Protein AF-A0A5C7LAL0-F1 (afdb_monomer_lite)

Structure (mmCIF, N/CA/C/O backbone):
data_AF-A0A5C7LAL0-F1
#
_entry.id   AF-A0A5C7LAL0-F1
#
loop_
_atom_site.group_PDB
_atom_site.id
_atom_site.type_symbol
_atom_site.label_atom_id
_atom_site.label_alt_id
_atom_site.label_comp_id
_atom_site.label_asym_id
_atom_site.label_entity_id
_atom_site.label_seq_id
_atom_site.pdbx_PDB_ins_code
_atom_site.Cartn_x
_atom_site.Cartn_y
_atom_site.Cartn_z
_atom_site.occupancy
_atom_site.B_iso_or_equiv
_atom_site.auth_seq_id
_atom_site.auth_comp_id
_atom_site.auth_asym_id
_atom_site.auth_atom_id
_atom_site.pdbx_PDB_model_num
ATOM 1 N N . MET A 1 1 ? 11.524 -6.380 4.340 1.00 59.91 1 MET A N 1
ATOM 2 C CA . MET A 1 1 ? 10.306 -5.997 5.083 1.00 59.91 1 MET A CA 1
ATOM 3 C C . MET A 1 1 ? 10.474 -6.595 6.456 1.00 59.91 1 MET A C 1
ATOM 5 O O . MET A 1 1 ? 11.059 -7.667 6.516 1.00 59.91 1 MET A O 1
ATOM 9 N N . VAL A 1 2 ? 10.064 -5.896 7.511 1.00 66.38 2 VAL A N 1
ATOM 10 C CA . VAL A 1 2 ? 10.067 -6.490 8.856 1.00 66.38 2 VAL A CA 1
ATOM 11 C C . VAL A 1 2 ? 9.082 -7.656 8.835 1.00 66.38 2 VAL A C 1
ATOM 13 O O . VAL A 1 2 ? 8.007 -7.510 8.245 1.00 66.38 2 VAL A O 1
ATOM 16 N N . ASP A 1 3 ? 9.473 -8.814 9.363 1.00 72.88 3 ASP A N 1
ATOM 17 C CA . ASP A 1 3 ? 8.540 -9.923 9.518 1.00 72.88 3 ASP A CA 1
ATOM 18 C C . ASP A 1 3 ? 7.559 -9.548 10.640 1.00 72.88 3 ASP A C 1
ATOM 20 O O . ASP A 1 3 ? 8.012 -9.185 11.723 1.00 72.88 3 ASP A O 1
ATOM 24 N N . PRO A 1 4 ? 6.230 -9.580 10.427 1.00 72.62 4 PRO A N 1
ATOM 25 C CA . PRO A 1 4 ? 5.268 -9.360 11.503 1.00 72.62 4 PRO A CA 1
ATOM 26 C C . PRO A 1 4 ? 5.511 -10.239 12.733 1.00 72.62 4 PRO A C 1
ATOM 28 O O . PRO A 1 4 ? 5.190 -9.820 13.840 1.00 72.62 4 PRO A O 1
ATOM 31 N N . LYS A 1 5 ? 6.125 -11.418 12.561 1.00 71.56 5 LYS A N 1
ATOM 32 C CA . LYS A 1 5 ? 6.530 -12.288 13.675 1.00 71.56 5 LYS A CA 1
ATOM 33 C C . LYS A 1 5 ? 7.558 -11.643 14.606 1.00 71.56 5 LYS A C 1
ATOM 35 O O . LYS A 1 5 ? 7.579 -11.967 15.788 1.00 71.56 5 LYS A O 1
ATOM 40 N N . ASP A 1 6 ? 8.360 -10.710 14.097 1.00 77.25 6 ASP A N 1
ATOM 41 C CA . ASP A 1 6 ? 9.345 -9.954 14.878 1.00 77.25 6 ASP A CA 1
ATOM 42 C C . ASP A 1 6 ? 8.699 -8.805 15.682 1.00 77.25 6 ASP A C 1
ATOM 44 O O . ASP A 1 6 ? 9.383 -8.114 16.437 1.00 77.25 6 ASP A O 1
ATOM 48 N N . LEU A 1 7 ? 7.391 -8.574 15.510 1.00 84.69 7 LEU A N 1
ATOM 49 C CA . LEU A 1 7 ? 6.607 -7.499 16.127 1.00 84.69 7 LEU A CA 1
ATOM 50 C C . LEU A 1 7 ? 5.461 -8.081 16.968 1.00 84.69 7 LEU A C 1
ATOM 52 O O . LEU A 1 7 ? 4.299 -7.717 16.803 1.00 84.69 7 LEU A O 1
ATOM 56 N N . SER A 1 8 ? 5.779 -9.023 17.859 1.00 79.31 8 SER A N 1
ATOM 57 C CA . SER A 1 8 ? 4.784 -9.782 18.633 1.00 79.31 8 SER A CA 1
ATOM 58 C C . SER A 1 8 ? 3.923 -8.939 19.584 1.00 79.31 8 SER A C 1
ATOM 60 O O . SER A 1 8 ? 2.885 -9.408 20.035 1.00 79.31 8 SER A O 1
ATOM 62 N N . ASP A 1 9 ? 4.356 -7.724 19.928 1.00 88.31 9 ASP A N 1
ATOM 63 C CA . ASP A 1 9 ? 3.625 -6.773 20.773 1.00 88.31 9 ASP A CA 1
ATOM 64 C C . ASP A 1 9 ? 2.703 -5.830 19.979 1.00 88.31 9 ASP A C 1
ATOM 66 O O . ASP A 1 9 ? 1.998 -5.008 20.570 1.00 88.31 9 ASP A O 1
ATOM 70 N N . TRP A 1 10 ? 2.704 -5.927 18.647 1.00 92.81 10 TRP A N 1
ATOM 71 C CA . TRP A 1 10 ? 1.847 -5.115 17.794 1.00 92.81 10 TRP A CA 1
ATOM 72 C C . TRP A 1 10 ? 0.437 -5.685 17.714 1.00 92.81 10 TRP A C 1
ATOM 74 O O . TRP A 1 10 ? 0.217 -6.890 17.670 1.00 92.81 10 TRP A O 1
ATOM 84 N N . THR A 1 11 ? -0.525 -4.780 17.627 1.00 95.81 11 THR A N 1
ATOM 85 C CA . THR A 1 11 ? -1.946 -5.044 17.429 1.00 95.81 11 THR A CA 1
ATOM 86 C C . THR A 1 11 ? -2.339 -4.830 15.968 1.00 95.81 11 THR A C 1
ATOM 88 O O . THR A 1 11 ? -1.597 -4.254 15.167 1.00 95.81 11 THR A O 1
ATOM 91 N N . ALA A 1 12 ? -3.554 -5.230 15.602 1.00 96.62 12 ALA A N 1
ATOM 92 C CA . ALA A 1 12 ? -4.109 -4.917 14.290 1.00 96.62 12 ALA A CA 1
ATOM 93 C C . ALA A 1 12 ? -4.213 -3.394 14.050 1.00 96.62 12 ALA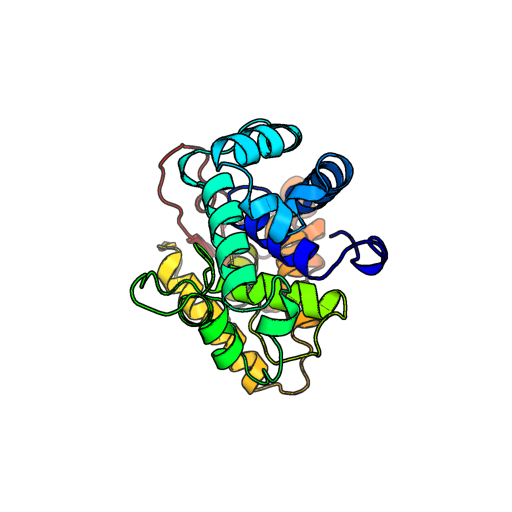 A C 1
ATOM 95 O O . ALA A 1 12 ? -3.931 -2.915 12.947 1.00 96.62 12 ALA A O 1
ATOM 96 N N . ASN A 1 13 ? -4.530 -2.618 15.094 1.00 97.69 13 ASN A N 1
ATOM 97 C CA . ASN A 1 13 ? -4.558 -1.155 15.034 1.00 97.69 13 ASN A CA 1
ATOM 98 C C . ASN A 1 13 ? -3.178 -0.566 14.710 1.00 97.69 13 ASN A C 1
ATOM 100 O O . ASN A 1 13 ? -3.089 0.423 13.979 1.00 97.69 13 ASN A O 1
ATOM 104 N N . ASP A 1 14 ? -2.091 -1.200 15.157 1.00 95.81 14 ASP A N 1
ATOM 105 C CA . ASP A 1 14 ? -0.748 -0.767 14.776 1.00 95.81 14 ASP A CA 1
ATOM 106 C C . ASP A 1 14 ? -0.557 -0.822 13.252 1.00 95.81 14 ASP A C 1
ATOM 108 O O . ASP A 1 14 ? -0.154 0.164 12.627 1.00 95.81 14 ASP A O 1
ATOM 112 N N . TRP A 1 15 ? -0.963 -1.926 12.619 1.00 94.31 15 TRP A N 1
ATOM 113 C CA . TRP A 1 15 ? -0.921 -2.087 11.160 1.00 94.31 15 TRP A CA 1
ATOM 114 C C . TRP A 1 15 ? -1.844 -1.123 10.408 1.00 94.31 15 TRP A C 1
ATOM 116 O O . TRP A 1 15 ? -1.486 -0.645 9.321 1.00 94.31 15 TRP A O 1
ATOM 126 N N . PHE A 1 16 ? -2.997 -0.787 10.986 1.00 96.19 16 PHE A N 1
ATOM 127 C CA . PHE A 1 16 ? -3.889 0.244 10.457 1.00 96.19 16 PHE A CA 1
ATOM 128 C C . PHE A 1 16 ? -3.185 1.599 10.344 1.00 96.19 16 PHE A C 1
ATOM 130 O O . PHE A 1 16 ? -3.148 2.210 9.270 1.00 96.19 16 PHE A O 1
ATOM 137 N N . PHE A 1 17 ? -2.546 2.039 11.422 1.00 93.88 17 PHE A N 1
ATOM 138 C CA . PHE A 1 17 ? -1.847 3.318 11.460 1.00 93.88 17 PHE A CA 1
ATOM 139 C C . PHE A 1 17 ? -0.545 3.325 10.645 1.00 93.88 17 PHE A C 1
ATOM 141 O O . PHE A 1 17 ? -0.233 4.318 9.983 1.00 93.88 17 PHE A O 1
ATOM 148 N N . VAL A 1 18 ? 0.188 2.211 10.578 1.00 89.94 18 VAL A N 1
ATOM 149 C CA . VAL A 1 18 ? 1.338 2.086 9.661 1.00 89.94 18 VAL A CA 1
ATOM 150 C C . VAL A 1 18 ? 0.916 2.204 8.201 1.00 89.94 18 VAL A C 1
ATOM 152 O O . VAL A 1 18 ? 1.625 2.822 7.402 1.00 89.94 18 VAL A O 1
ATOM 155 N N . THR A 1 19 ? -0.256 1.679 7.841 1.00 91.12 19 THR A N 1
ATOM 156 C CA . THR A 1 19 ? -0.776 1.804 6.474 1.00 91.12 19 THR A CA 1
ATOM 157 C C . THR A 1 19 ? -0.964 3.270 6.075 1.00 91.12 19 THR A C 1
ATOM 159 O O . THR A 1 19 ? -0.660 3.636 4.937 1.00 91.12 19 THR A O 1
ATOM 162 N N . HIS A 1 20 ? -1.342 4.150 7.009 1.00 88.44 20 HIS A N 1
ATOM 163 C CA . HIS A 1 20 ? -1.394 5.593 6.745 1.00 88.44 20 HIS A CA 1
ATOM 164 C C . HIS A 1 20 ? -0.049 6.192 6.384 1.00 88.44 20 HIS A C 1
ATOM 166 O O . HIS A 1 20 ? 0.035 6.966 5.430 1.00 88.44 20 HIS A O 1
ATOM 172 N N . LEU A 1 21 ? 1.011 5.811 7.095 1.00 85.88 21 LEU A N 1
ATOM 173 C CA . LEU A 1 21 ? 2.371 6.288 6.822 1.00 85.88 21 LEU A CA 1
ATOM 174 C C . LEU A 1 21 ? 2.855 5.901 5.415 1.00 85.88 21 LEU A C 1
ATOM 176 O O . LEU A 1 21 ? 3.707 6.579 4.837 1.00 85.88 21 LEU A O 1
ATOM 180 N N . LEU A 1 22 ? 2.271 4.851 4.834 1.00 81.88 22 LEU A N 1
ATOM 181 C CA . LEU A 1 22 ? 2.578 4.343 3.497 1.00 81.88 22 LEU A CA 1
ATOM 182 C C . LEU A 1 22 ? 1.808 5.051 2.361 1.00 81.88 22 LEU A C 1
ATOM 184 O O . LEU A 1 22 ? 2.024 4.736 1.188 1.00 81.88 22 LEU A O 1
ATOM 188 N N . ARG A 1 23 ? 0.961 6.047 2.665 1.00 77.31 23 ARG A N 1
ATOM 189 C CA . ARG A 1 23 ? 0.225 6.861 1.671 1.00 77.31 23 ARG A CA 1
ATOM 190 C C . ARG A 1 23 ? 1.131 7.796 0.847 1.00 77.31 23 ARG A C 1
ATOM 192 O O . ARG A 1 23 ? 0.765 8.202 -0.258 1.00 77.31 23 ARG A O 1
ATOM 199 N N . GLY A 1 24 ? 2.300 8.164 1.374 1.00 67.12 24 GLY A N 1
ATOM 200 C CA . GLY A 1 24 ? 3.147 9.232 0.833 1.00 67.12 24 GLY A CA 1
ATOM 201 C C . GLY A 1 24 ? 4.366 8.788 0.012 1.00 67.12 24 GLY A C 1
ATOM 202 O O . GLY A 1 24 ? 4.498 7.650 -0.426 1.00 67.12 24 GLY A O 1
ATOM 203 N N . LYS A 1 25 ? 5.308 9.724 -0.181 1.00 66.81 25 LYS A N 1
ATOM 204 C CA . LYS A 1 25 ? 6.630 9.485 -0.806 1.00 66.81 25 LYS A CA 1
ATOM 205 C C . LYS A 1 25 ? 7.625 8.761 0.122 1.00 66.81 25 LYS A C 1
ATOM 207 O O . LYS A 1 25 ? 8.818 8.710 -0.174 1.00 66.81 25 LYS A O 1
ATOM 212 N N . VAL A 1 26 ? 7.168 8.248 1.262 1.00 70.00 26 VAL A N 1
ATOM 213 C CA . VAL A 1 26 ? 8.028 7.527 2.202 1.00 70.00 26 VAL A CA 1
ATOM 214 C C . VAL A 1 26 ? 8.360 6.170 1.592 1.00 70.00 26 VAL A C 1
ATOM 216 O O . VAL A 1 26 ? 7.470 5.425 1.191 1.00 70.00 26 VAL A O 1
ATOM 219 N N . ARG A 1 27 ? 9.651 5.835 1.510 1.00 69.50 27 ARG A N 1
ATOM 220 C CA . ARG A 1 27 ? 10.079 4.503 1.063 1.00 69.50 27 ARG A CA 1
ATOM 221 C C . ARG A 1 27 ? 9.558 3.458 2.053 1.00 69.50 27 ARG A C 1
ATOM 223 O O . ARG A 1 27 ? 9.776 3.614 3.252 1.00 69.50 27 ARG A O 1
ATOM 230 N N . SER A 1 28 ? 8.938 2.378 1.576 1.00 69.19 28 SER A N 1
ATOM 231 C CA . SER A 1 28 ? 8.226 1.424 2.445 1.00 69.19 28 SER A CA 1
ATOM 232 C C . SER A 1 28 ? 9.087 0.849 3.579 1.00 69.19 28 SER A C 1
ATOM 234 O O . SER A 1 28 ? 8.618 0.738 4.703 1.00 69.19 28 SER A O 1
ATOM 236 N N . HIS A 1 29 ? 10.371 0.558 3.326 1.00 67.62 29 HIS A N 1
ATOM 237 C CA . HIS A 1 29 ? 11.288 0.065 4.367 1.00 67.62 29 HIS A CA 1
ATOM 238 C C . HIS A 1 29 ? 11.580 1.104 5.460 1.00 67.62 29 HIS A C 1
ATOM 240 O O . HIS A 1 29 ? 11.749 0.739 6.619 1.00 67.62 29 HIS A O 1
ATOM 246 N N . MET A 1 30 ? 11.610 2.393 5.109 1.00 76.06 30 MET A N 1
ATOM 247 C CA . MET A 1 30 ? 11.762 3.466 6.089 1.00 76.06 30 MET A CA 1
ATOM 248 C C . MET A 1 30 ? 10.482 3.653 6.898 1.00 76.06 30 MET A C 1
ATOM 250 O O . MET A 1 30 ? 10.565 3.936 8.084 1.00 76.06 30 MET A O 1
ATOM 254 N N . ALA A 1 31 ? 9.310 3.499 6.274 1.00 80.06 31 ALA A N 1
ATOM 255 C CA . ALA A 1 31 ? 8.030 3.685 6.950 1.00 80.06 31 ALA A CA 1
ATOM 256 C C . ALA A 1 31 ? 7.857 2.710 8.121 1.00 80.06 31 ALA A C 1
ATOM 258 O O . ALA A 1 31 ? 7.488 3.143 9.205 1.00 80.06 31 ALA A O 1
ATOM 259 N N . THR A 1 32 ? 8.182 1.427 7.933 1.00 81.19 32 THR A N 1
ATOM 260 C CA . THR A 1 32 ? 8.052 0.416 8.995 1.00 81.19 32 THR A CA 1
ATOM 261 C C . THR A 1 32 ? 9.058 0.639 10.126 1.00 81.19 32 THR A C 1
ATOM 263 O O . THR A 1 32 ? 8.659 0.657 11.284 1.00 81.19 32 THR A O 1
ATOM 266 N N . ALA A 1 33 ? 10.339 0.888 9.819 1.00 84.25 33 ALA A N 1
ATOM 267 C CA . ALA A 1 33 ? 11.345 1.188 10.848 1.00 84.25 33 ALA A CA 1
ATOM 268 C C . ALA A 1 33 ? 10.968 2.434 11.671 1.00 84.25 33 ALA A C 1
ATOM 270 O O . ALA A 1 33 ? 10.987 2.411 12.899 1.00 84.25 33 ALA A O 1
ATOM 271 N N . ARG A 1 34 ? 10.519 3.496 10.993 1.00 87.69 34 ARG A N 1
ATOM 272 C CA . ARG A 1 34 ? 10.039 4.730 11.632 1.00 87.69 34 ARG A CA 1
ATOM 273 C C . ARG A 1 34 ? 8.761 4.520 12.432 1.00 87.69 34 ARG A C 1
ATOM 275 O O . ARG A 1 34 ? 8.598 5.137 13.475 1.00 87.69 34 ARG A O 1
ATOM 282 N N . ALA A 1 35 ? 7.859 3.656 11.976 1.00 88.88 35 ALA A N 1
ATOM 283 C CA . ALA A 1 35 ? 6.663 3.312 12.732 1.00 88.88 35 ALA A CA 1
ATOM 284 C C . ALA A 1 35 ? 7.006 2.589 14.040 1.00 88.88 35 ALA A C 1
ATOM 286 O O . ALA A 1 35 ? 6.401 2.893 15.061 1.00 88.88 35 ALA A O 1
ATOM 287 N N . ILE A 1 36 ? 8.007 1.702 14.035 1.00 90.19 36 ILE A N 1
ATOM 288 C CA . ILE A 1 36 ? 8.511 1.045 15.252 1.00 90.19 36 ILE A CA 1
ATOM 289 C C . ILE A 1 36 ? 9.054 2.076 16.242 1.00 90.19 36 ILE A C 1
ATOM 291 O O . ILE A 1 36 ? 8.695 2.048 17.418 1.00 90.19 36 ILE A O 1
ATOM 295 N N . GLU A 1 37 ? 9.880 3.014 15.783 1.00 91.69 37 GLU A N 1
ATOM 296 C CA . GLU A 1 37 ? 10.392 4.097 16.634 1.00 91.69 37 GLU A CA 1
ATOM 297 C C . GLU A 1 37 ? 9.263 4.986 17.173 1.00 91.69 37 GLU A C 1
ATOM 299 O O . GLU A 1 37 ? 9.231 5.309 18.364 1.00 91.69 37 GLU A O 1
ATOM 304 N N . LEU A 1 38 ? 8.297 5.332 16.318 1.00 93.06 38 LEU A N 1
ATOM 305 C CA . LEU A 1 38 ? 7.137 6.133 16.692 1.00 93.06 38 LEU A CA 1
ATOM 306 C C . LEU A 1 38 ? 6.275 5.417 17.736 1.00 93.06 38 LEU A C 1
ATOM 308 O O . LEU A 1 38 ? 5.887 6.037 18.721 1.00 93.06 38 LEU A O 1
ATOM 312 N N . ARG A 1 39 ? 6.014 4.117 17.556 1.00 93.81 39 ARG A N 1
ATOM 313 C CA . ARG A 1 39 ? 5.207 3.292 18.465 1.00 93.81 39 ARG A CA 1
ATOM 314 C C . ARG A 1 39 ? 5.842 3.142 19.839 1.00 93.81 39 ARG A C 1
ATOM 316 O O . ARG A 1 39 ? 5.127 3.140 20.840 1.00 93.81 39 ARG A O 1
ATOM 323 N N . LYS A 1 40 ? 7.172 3.036 19.890 1.00 93.50 40 LYS A N 1
ATOM 324 C CA . LYS A 1 40 ? 7.934 2.994 21.145 1.00 93.50 40 LYS A CA 1
ATOM 325 C C . LYS A 1 40 ? 7.847 4.313 21.904 1.00 93.50 40 LYS A C 1
ATOM 327 O O . LYS A 1 40 ? 7.719 4.304 23.123 1.00 93.50 40 LYS A O 1
ATOM 332 N N . LYS A 1 41 ? 7.923 5.443 21.196 1.00 95.75 41 LYS A N 1
ATOM 333 C CA . LYS A 1 41 ? 7.966 6.768 21.828 1.00 95.75 41 LYS A CA 1
ATOM 334 C C . LYS A 1 41 ? 6.590 7.349 22.153 1.00 95.75 41 LYS A C 1
ATOM 336 O O . LYS A 1 41 ? 6.444 8.007 23.177 1.00 95.75 41 LYS A O 1
ATOM 341 N N . TYR A 1 42 ? 5.612 7.126 21.282 1.00 96.62 42 TYR A N 1
ATOM 342 C CA . TYR A 1 42 ? 4.261 7.679 21.372 1.00 96.62 42 TYR A CA 1
ATOM 343 C C . TYR A 1 42 ? 3.215 6.569 21.177 1.00 96.62 42 TYR A C 1
ATOM 345 O O . TYR A 1 42 ? 2.470 6.586 20.190 1.00 96.62 42 TYR A O 1
ATOM 353 N N . PRO A 1 43 ? 3.161 5.572 22.080 1.00 96.06 43 PRO A N 1
ATOM 354 C CA . PRO A 1 43 ? 2.244 4.437 21.966 1.00 96.06 43 PRO A CA 1
ATOM 355 C C . PRO A 1 43 ? 0.770 4.858 21.875 1.00 96.06 43 PRO A C 1
ATOM 357 O O . PRO A 1 43 ? -0.025 4.213 21.204 1.00 96.06 43 PRO A O 1
ATOM 360 N N . GLU A 1 44 ? 0.407 5.983 22.486 1.00 96.56 44 GLU A N 1
ATOM 361 C CA . GLU A 1 44 ? -0.936 6.555 22.455 1.00 96.56 44 GLU A CA 1
ATOM 362 C C . GLU A 1 44 ? -1.405 7.010 21.068 1.00 96.56 44 GLU A C 1
ATOM 364 O O . GLU A 1 44 ? -2.600 7.217 20.884 1.00 96.56 44 GLU A O 1
ATOM 369 N N . LEU A 1 45 ? -0.501 7.169 20.091 1.00 97.00 45 LEU A N 1
ATOM 370 C CA . LEU A 1 45 ? -0.899 7.423 18.703 1.00 97.00 45 LEU A CA 1
ATOM 371 C C . LEU A 1 45 ? -1.543 6.197 18.056 1.00 97.00 45 LEU A C 1
ATOM 373 O O . LEU A 1 45 ? -2.264 6.345 17.078 1.00 97.00 45 LEU A O 1
ATOM 377 N N . PHE A 1 46 ? -1.283 5.003 18.577 1.00 97.00 46 PHE A N 1
ATOM 378 C CA . PHE A 1 46 ? -1.754 3.749 17.997 1.00 97.00 46 PHE A CA 1
ATOM 379 C C . PHE A 1 46 ? -2.978 3.177 18.723 1.00 97.00 46 PHE A C 1
ATOM 381 O O . PHE A 1 46 ? -3.540 2.171 18.300 1.00 97.00 46 PHE A O 1
ATOM 388 N N . ASP A 1 47 ? -3.426 3.858 19.778 1.00 97.62 47 ASP A N 1
ATOM 389 C CA . ASP A 1 47 ? -4.697 3.627 20.456 1.00 97.62 47 ASP A CA 1
ATOM 390 C C . ASP A 1 47 ? -5.719 4.657 19.943 1.00 97.62 47 ASP A C 1
ATOM 392 O O . ASP A 1 47 ? -5.562 5.853 20.217 1.00 97.62 47 ASP A O 1
ATOM 396 N N . PRO A 1 48 ? -6.776 4.237 19.228 1.00 98.12 48 PRO A N 1
ATOM 397 C CA . PRO A 1 48 ? -7.774 5.148 18.674 1.00 98.12 48 PRO A CA 1
ATOM 398 C C . PRO A 1 48 ? -8.406 6.077 19.717 1.00 98.12 48 PRO A C 1
ATOM 400 O O . PRO A 1 48 ? -8.543 7.274 19.456 1.00 98.12 48 PRO A O 1
ATOM 403 N N . TYR A 1 49 ? -8.728 5.584 20.919 1.00 98.31 49 TYR A N 1
ATOM 404 C CA . TYR A 1 49 ? -9.373 6.383 21.970 1.00 98.31 49 TYR A CA 1
ATOM 405 C C . TYR A 1 49 ? -8.463 7.482 22.511 1.00 98.31 49 TYR A C 1
ATOM 407 O O . TYR A 1 49 ? -8.942 8.524 22.972 1.00 98.31 49 TYR A O 1
ATOM 415 N N . ARG A 1 50 ? -7.146 7.266 22.475 1.00 98.19 50 ARG A N 1
ATOM 416 C CA . ARG A 1 50 ? -6.159 8.264 22.897 1.00 98.19 50 ARG A CA 1
ATOM 417 C C . ARG A 1 50 ? -5.789 9.193 21.748 1.00 98.19 50 ARG A C 1
ATOM 419 O O . ARG A 1 50 ? -5.769 10.405 21.950 1.00 98.19 50 ARG A O 1
ATOM 426 N N . ALA A 1 51 ? -5.582 8.658 20.549 1.00 97.50 51 ALA A N 1
ATOM 427 C CA . ALA A 1 51 ? -5.254 9.430 19.358 1.00 97.50 51 ALA A CA 1
ATOM 428 C C . ALA A 1 51 ? -6.368 10.418 18.973 1.00 97.50 51 ALA A C 1
ATOM 430 O O . ALA A 1 51 ? -6.073 11.558 18.616 1.00 97.50 51 ALA A O 1
ATOM 431 N N . ALA A 1 52 ? -7.642 10.035 19.115 1.00 97.06 52 ALA A N 1
ATOM 432 C CA . ALA A 1 52 ? -8.784 10.908 18.826 1.00 97.06 52 ALA A CA 1
ATOM 433 C C . ALA A 1 52 ? -8.861 12.152 19.737 1.00 97.06 52 ALA A C 1
ATOM 435 O O . ALA A 1 52 ? -9.444 13.161 19.346 1.00 97.06 52 ALA A O 1
ATOM 436 N N . LYS A 1 53 ? -8.257 12.105 20.934 1.00 97.62 53 LYS A N 1
ATOM 437 C CA . LYS A 1 53 ? -8.222 13.232 21.886 1.00 97.62 53 LYS A CA 1
ATOM 438 C C . LYS A 1 53 ? -7.146 14.267 21.558 1.00 97.62 53 LYS A C 1
ATOM 440 O O . LYS A 1 53 ? -7.154 15.349 22.137 1.00 97.62 53 LYS A O 1
ATOM 445 N N . LEU A 1 54 ? -6.214 13.939 20.666 1.00 97.81 54 LEU A N 1
ATOM 446 C CA . LEU A 1 54 ? -5.143 14.837 20.248 1.00 97.81 54 LEU A CA 1
ATOM 447 C C . LEU A 1 54 ? -5.610 15.707 19.083 1.00 97.81 54 LEU A C 1
ATOM 449 O O . LEU A 1 54 ? -6.335 15.258 18.194 1.00 97.81 54 LEU A O 1
ATOM 453 N N . SER A 1 55 ? -5.137 16.947 19.030 1.00 97.12 55 SER A N 1
ATOM 454 C CA . SER A 1 55 ? -5.278 17.780 17.836 1.00 97.12 55 SER A CA 1
ATOM 455 C C . SER A 1 55 ? -4.411 17.254 16.685 1.00 97.12 55 SER A C 1
ATOM 457 O O . SER A 1 55 ? -3.381 16.607 16.889 1.00 97.12 55 SER A O 1
ATOM 459 N N . ALA A 1 56 ? -4.788 17.584 15.446 1.00 95.38 56 ALA A N 1
ATOM 460 C CA . ALA A 1 56 ? -3.998 17.223 14.266 1.00 95.38 56 ALA A CA 1
ATOM 461 C C . ALA A 1 56 ? -2.546 17.730 14.369 1.00 95.38 56 ALA A C 1
ATOM 463 O O . ALA A 1 56 ? -1.615 16.975 14.109 1.00 95.38 56 ALA A O 1
ATOM 464 N N . SER A 1 57 ? -2.349 18.966 14.841 1.00 94.31 57 SER A N 1
ATOM 465 C CA . SER A 1 57 ? -1.022 19.567 15.020 1.00 94.31 57 SER A CA 1
ATOM 466 C C . SER A 1 57 ? -0.189 18.889 16.112 1.00 94.31 57 SER A C 1
ATOM 468 O O . SER A 1 57 ? 1.034 18.849 16.022 1.00 94.31 57 SER A O 1
ATOM 470 N N . GLU A 1 58 ? -0.808 18.347 17.163 1.00 96.31 58 GLU A N 1
ATOM 471 C CA . GLU A 1 58 ? -0.088 17.535 18.153 1.00 96.31 58 GLU A CA 1
ATOM 472 C C . GLU A 1 58 ? 0.389 16.212 17.566 1.00 96.31 58 GLU A C 1
ATOM 474 O O . GLU A 1 58 ? 1.520 15.807 17.837 1.00 96.31 58 GLU A O 1
ATOM 479 N N . ILE A 1 59 ? -0.439 15.564 16.747 1.00 96.00 59 ILE A N 1
ATOM 480 C CA . ILE A 1 59 ? -0.052 14.332 16.059 1.00 96.00 59 ILE A CA 1
ATOM 481 C C . ILE A 1 59 ? 1.069 14.620 15.056 1.00 96.00 59 ILE A C 1
ATOM 483 O O . ILE A 1 59 ? 2.084 13.928 15.081 1.00 96.00 59 ILE A O 1
ATOM 487 N N . ASP A 1 60 ? 0.945 15.666 14.233 1.00 93.31 60 ASP A N 1
ATOM 488 C CA . ASP A 1 60 ? 1.978 16.037 13.257 1.00 93.31 60 ASP A CA 1
ATOM 489 C C . ASP A 1 60 ? 3.327 16.322 13.939 1.00 93.31 60 ASP A C 1
ATOM 491 O O . ASP A 1 60 ? 4.337 15.746 13.537 1.00 93.31 60 ASP A O 1
ATOM 495 N N . ARG A 1 61 ? 3.348 17.078 15.048 1.00 92.50 61 ARG A N 1
ATOM 496 C CA . ARG A 1 61 ? 4.577 17.317 15.837 1.00 92.50 61 ARG A CA 1
ATOM 497 C C . ARG A 1 61 ? 5.239 16.030 16.338 1.00 92.50 61 ARG A C 1
ATOM 499 O O . ARG A 1 61 ? 6.459 15.953 16.443 1.00 92.50 61 ARG A O 1
ATOM 506 N N . ARG A 1 62 ? 4.455 15.000 16.663 1.00 94.19 62 ARG A N 1
ATOM 507 C CA . ARG A 1 62 ? 4.990 13.693 17.085 1.00 94.19 62 ARG A CA 1
ATOM 508 C C . ARG A 1 62 ? 5.489 12.877 15.898 1.00 94.19 62 ARG A C 1
ATOM 510 O O . ARG A 1 62 ? 6.505 12.201 16.018 1.00 94.19 62 ARG A O 1
ATOM 517 N N . LEU A 1 63 ? 4.822 12.966 14.748 1.00 90.75 63 LEU A N 1
ATOM 518 C CA . LEU A 1 63 ? 5.263 12.337 13.500 1.00 90.75 63 LEU A CA 1
ATOM 519 C C . LEU A 1 63 ? 6.581 12.935 12.986 1.00 90.75 63 LEU A C 1
ATOM 521 O O . LEU A 1 63 ? 7.430 12.202 12.475 1.00 90.75 63 LEU A O 1
ATOM 525 N N . GLU A 1 64 ? 6.796 14.240 13.164 1.00 89.62 64 GLU A N 1
ATOM 526 C CA . GLU A 1 64 ? 8.051 14.921 12.813 1.00 89.62 64 GLU A CA 1
ATOM 527 C C . GLU A 1 64 ? 9.272 14.309 13.504 1.00 89.62 64 GLU A C 1
ATOM 529 O O . GLU A 1 64 ? 10.355 14.312 12.920 1.00 89.62 64 GLU A O 1
ATOM 534 N N . TYR A 1 65 ? 9.096 13.677 14.671 1.00 85.56 65 TYR A N 1
ATOM 535 C CA . TYR A 1 65 ? 10.174 12.972 15.365 1.00 85.56 65 TYR A CA 1
ATOM 536 C C . TYR A 1 65 ? 10.860 11.912 14.490 1.00 85.56 65 TYR A C 1
ATOM 538 O O . TYR A 1 65 ? 12.081 11.788 14.529 1.00 85.56 65 TYR A O 1
ATOM 546 N N . VAL A 1 66 ? 10.095 11.170 13.683 1.00 83.19 66 VAL A N 1
ATOM 547 C CA . VAL A 1 66 ? 10.636 10.096 12.829 1.00 83.19 66 VAL A CA 1
ATOM 548 C C . VAL A 1 66 ? 10.699 10.486 11.351 1.00 83.19 66 VAL A C 1
ATOM 550 O O . VAL A 1 66 ? 11.485 9.922 10.585 1.00 83.19 66 VAL A O 1
ATOM 553 N N . PHE A 1 67 ? 9.886 11.452 10.911 1.00 77.44 67 PHE A N 1
ATOM 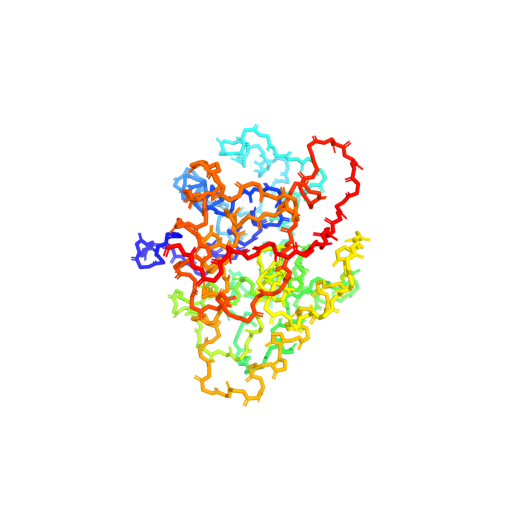554 C CA . PHE A 1 67 ? 9.846 11.876 9.510 1.00 77.44 67 PHE A CA 1
ATOM 555 C C . PHE A 1 67 ? 10.716 13.094 9.192 1.00 77.44 67 PHE A C 1
ATOM 557 O O . PHE A 1 67 ? 10.962 13.328 8.006 1.00 77.44 67 PHE A O 1
ATOM 564 N N . VAL A 1 68 ? 11.238 13.803 10.203 1.00 74.69 68 VAL A N 1
ATOM 565 C CA . VAL A 1 68 ? 11.940 15.103 10.130 1.00 74.69 68 VAL A CA 1
ATOM 566 C C . VAL A 1 68 ? 11.037 16.228 9.624 1.00 74.69 68 VAL A C 1
ATOM 568 O O . VAL A 1 68 ? 10.968 17.287 10.228 1.00 74.69 68 VAL A O 1
ATOM 571 N N . THR A 1 69 ? 10.312 15.992 8.533 1.00 69.81 69 THR A N 1
ATOM 572 C CA . THR A 1 69 ? 9.247 16.863 8.040 1.00 69.81 69 THR A CA 1
ATOM 573 C C . THR A 1 69 ? 8.036 16.028 7.656 1.00 69.81 69 THR A C 1
ATOM 575 O O . THR A 1 69 ? 8.148 14.988 6.999 1.00 69.81 69 THR A O 1
ATOM 578 N N . VAL A 1 70 ? 6.859 16.498 8.054 1.00 67.88 70 VAL A N 1
ATOM 579 C CA . VAL A 1 70 ? 5.575 15.925 7.660 1.00 67.88 70 VAL A CA 1
ATOM 580 C C . VAL A 1 70 ? 5.019 16.815 6.552 1.00 67.88 70 VAL A C 1
ATOM 582 O O . VAL A 1 70 ? 4.686 17.969 6.809 1.00 67.88 70 VAL A O 1
ATOM 585 N N . PRO A 1 71 ? 4.956 16.355 5.289 1.00 69.25 71 PRO A N 1
ATOM 586 C CA . PRO A 1 71 ? 4.502 17.226 4.219 1.00 69.25 71 PRO A CA 1
ATOM 587 C C . PRO A 1 71 ? 3.044 17.637 4.446 1.00 69.25 71 PRO A C 1
ATOM 589 O O . PRO A 1 71 ? 2.168 16.777 4.463 1.00 69.25 71 PRO A O 1
ATOM 592 N N . GLU A 1 72 ? 2.785 18.939 4.559 1.00 73.06 72 GLU A N 1
ATOM 593 C CA . GLU A 1 72 ? 1.466 19.499 4.899 1.00 73.06 72 GLU A CA 1
ATOM 594 C C . GLU A 1 72 ? 0.338 18.959 4.006 1.00 73.06 72 GLU A C 1
ATOM 596 O O . GLU A 1 72 ? -0.705 18.531 4.492 1.00 73.06 72 GLU A O 1
ATOM 601 N N . HIS A 1 73 ? 0.588 18.846 2.697 1.00 74.00 73 HIS A N 1
ATOM 602 C CA . HIS A 1 73 ? -0.365 18.295 1.727 1.00 74.00 73 HIS A CA 1
ATOM 603 C C . HIS A 1 73 ? -0.785 16.840 2.004 1.00 74.00 73 HIS A C 1
ATOM 605 O O . HIS A 1 73 ? -1.771 16.371 1.441 1.00 74.00 73 HIS A O 1
ATOM 611 N N . GLN A 1 74 ? -0.036 16.100 2.826 1.00 78.62 74 GLN A N 1
ATOM 612 C CA . GLN A 1 74 ? -0.435 14.767 3.260 1.00 78.62 74 GLN A CA 1
ATOM 613 C C . GLN A 1 74 ? -1.470 14.843 4.387 1.00 78.62 74 GLN A C 1
ATOM 615 O O . GLN A 1 74 ? -2.310 13.957 4.462 1.00 78.62 74 GLN A O 1
ATOM 620 N N . ARG A 1 75 ? -1.491 15.882 5.234 1.00 87.56 75 ARG A N 1
ATOM 621 C CA . ARG A 1 75 ? -2.463 16.012 6.341 1.00 87.56 75 ARG A CA 1
ATOM 622 C C . ARG A 1 75 ? -2.480 14.756 7.228 1.00 87.56 75 ARG A C 1
ATOM 624 O O . ARG A 1 75 ? -3.527 14.132 7.412 1.00 87.56 75 ARG A O 1
ATOM 631 N N . TYR A 1 76 ? -1.305 14.298 7.671 1.00 89.94 76 TYR A N 1
ATOM 632 C CA . TYR A 1 76 ? -1.199 13.038 8.413 1.00 89.94 76 TYR A CA 1
ATOM 633 C C . TYR A 1 76 ? -1.917 13.114 9.756 1.00 89.94 76 TYR A C 1
ATOM 635 O O . TYR A 1 76 ? -2.747 12.248 10.005 1.00 89.94 76 TYR A O 1
ATOM 643 N N . GLY A 1 77 ? -1.682 14.149 10.564 1.00 93.69 77 GLY A N 1
ATOM 644 C CA . GLY A 1 77 ? -2.321 14.305 11.867 1.00 93.69 77 GLY A CA 1
ATOM 645 C C . GLY A 1 77 ? -3.842 14.370 11.780 1.00 93.69 77 GLY A C 1
ATOM 646 O O . GLY A 1 77 ? -4.545 13.723 12.552 1.00 93.69 77 GLY A O 1
ATOM 647 N N . GLU A 1 78 ? -4.375 15.066 10.777 1.00 94.62 78 GLU A N 1
ATOM 648 C CA . GLU A 1 78 ? -5.818 15.083 10.540 1.00 94.62 78 GLU A CA 1
ATOM 649 C C . GLU A 1 78 ? -6.360 13.715 10.133 1.00 94.62 78 GLU A C 1
ATOM 651 O O . GLU A 1 78 ? -7.389 13.290 10.659 1.00 94.62 78 GLU A O 1
ATOM 656 N N . ALA A 1 79 ? -5.687 13.023 9.209 1.00 94.12 79 ALA A N 1
ATOM 657 C CA . ALA A 1 79 ? -6.098 11.686 8.807 1.00 94.12 79 ALA A CA 1
ATOM 658 C C . ALA A 1 79 ? -6.063 10.721 9.991 1.00 94.12 79 ALA A C 1
ATOM 660 O O . ALA A 1 79 ? -7.009 9.969 10.190 1.00 94.12 79 ALA A O 1
ATOM 661 N N . TRP A 1 80 ? -5.017 10.784 10.806 1.00 95.88 80 TRP A N 1
ATOM 662 C CA . TRP A 1 80 ? -4.857 9.965 12.000 1.00 95.88 80 TRP A CA 1
ATOM 663 C C . TRP A 1 80 ? -6.011 10.164 12.986 1.00 95.88 80 TRP A C 1
ATOM 665 O O . TRP A 1 80 ? -6.661 9.200 13.390 1.00 95.88 80 TRP A O 1
ATOM 675 N N . ARG A 1 81 ? -6.320 11.428 13.304 1.00 96.75 81 ARG A N 1
ATOM 676 C CA . ARG A 1 81 ? -7.399 11.804 14.221 1.00 96.75 81 ARG A CA 1
ATOM 677 C C . ARG A 1 81 ? -8.767 11.373 13.695 1.00 96.75 81 ARG A C 1
ATOM 679 O O . ARG A 1 81 ? -9.471 10.636 14.374 1.00 96.75 81 ARG A O 1
ATOM 686 N N . ARG A 1 82 ? -9.112 11.754 12.458 1.00 95.88 82 ARG A N 1
ATOM 687 C CA . ARG A 1 82 ? -10.413 11.427 11.839 1.00 95.88 82 ARG A CA 1
ATOM 688 C C . ARG A 1 82 ? -10.643 9.929 11.709 1.00 95.88 82 ARG A C 1
ATOM 690 O O . ARG A 1 82 ? -11.764 9.451 11.860 1.00 95.88 82 ARG A O 1
ATOM 697 N N . ASN A 1 83 ? -9.587 9.182 11.411 1.00 97.44 83 ASN A N 1
ATOM 698 C CA . ASN A 1 83 ? -9.685 7.736 11.299 1.00 97.44 83 ASN A CA 1
ATOM 699 C C . ASN A 1 83 ? -9.816 7.057 12.656 1.00 97.44 83 ASN A C 1
ATOM 701 O O . ASN A 1 83 ? -10.562 6.092 12.753 1.00 97.44 83 ASN A O 1
ATOM 705 N N . SER A 1 84 ? -9.199 7.609 13.701 1.00 98.25 84 SER A N 1
ATOM 706 C CA . SER A 1 84 ? -9.440 7.172 15.079 1.00 98.25 84 SER A CA 1
ATOM 707 C C . SER A 1 84 ? -10.895 7.421 15.492 1.00 98.25 84 SER A C 1
ATOM 709 O O . SER A 1 84 ? -11.558 6.509 15.969 1.00 98.25 84 SER A O 1
ATOM 711 N N . GLU A 1 85 ? -11.431 8.617 15.223 1.00 97.31 85 GLU A N 1
ATOM 712 C CA . GLU A 1 85 ? 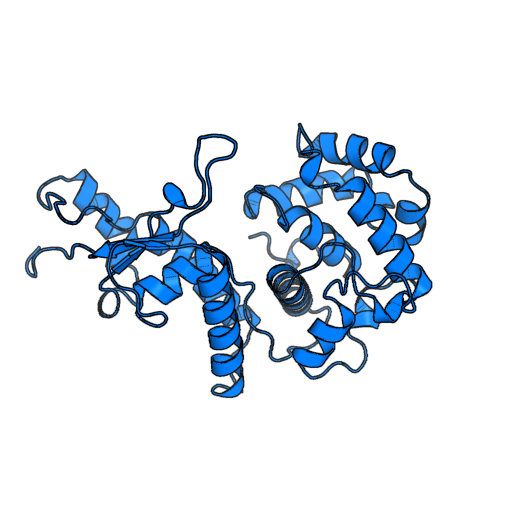-12.845 8.956 15.469 1.00 97.31 85 GLU A CA 1
ATOM 713 C C . GLU A 1 85 ? -13.798 8.017 14.712 1.00 97.31 85 GLU A C 1
ATOM 715 O O . GLU A 1 85 ? -14.783 7.538 15.272 1.00 97.31 85 GLU A O 1
ATOM 720 N N . THR A 1 86 ? -13.489 7.724 13.445 1.00 97.38 86 THR A N 1
ATOM 721 C CA . THR A 1 86 ? -14.275 6.803 12.610 1.00 97.38 86 THR A CA 1
ATOM 722 C C . THR A 1 86 ? -14.236 5.384 13.161 1.00 97.38 86 THR A C 1
ATOM 724 O O . THR A 1 86 ? -15.266 4.715 13.193 1.00 97.38 86 THR A O 1
ATOM 727 N N . LEU A 1 87 ? -13.066 4.930 13.614 1.00 98.19 87 LEU A N 1
ATOM 728 C CA . LEU A 1 87 ? -12.902 3.597 14.172 1.00 98.19 87 LEU A CA 1
ATOM 729 C C . LEU A 1 87 ? -13.660 3.450 15.494 1.00 98.19 87 LEU A C 1
ATOM 731 O O . LEU A 1 87 ? -14.370 2.472 15.670 1.00 98.19 87 LEU A O 1
ATOM 735 N N . ILE A 1 88 ? -13.611 4.451 16.376 1.00 98.44 88 ILE A N 1
ATOM 736 C CA . ILE A 1 88 ? -14.390 4.461 17.625 1.00 98.44 88 ILE A CA 1
ATOM 737 C C . ILE A 1 88 ? -15.892 4.438 17.329 1.00 98.44 88 ILE A C 1
ATOM 739 O O . ILE A 1 88 ? -16.610 3.574 17.815 1.00 98.44 88 ILE A O 1
ATOM 743 N N . ALA A 1 89 ? -16.376 5.385 16.523 1.00 97.62 89 ALA A N 1
ATOM 744 C CA . ALA A 1 89 ? -17.811 5.571 16.324 1.00 97.62 89 ALA A CA 1
ATOM 745 C C . ALA A 1 89 ? -18.454 4.491 15.441 1.00 97.62 89 ALA A C 1
ATOM 747 O O . ALA A 1 89 ? -19.658 4.264 15.533 1.00 97.62 89 ALA A O 1
ATOM 748 N N . GLY A 1 90 ? -17.683 3.882 14.538 1.00 96.56 90 GLY A N 1
ATOM 749 C CA . GLY A 1 90 ? -18.186 2.889 13.592 1.00 96.56 90 GLY A CA 1
ATOM 750 C C . GLY A 1 90 ? -17.871 1.441 13.955 1.00 96.56 90 GLY A C 1
ATOM 751 O O . GLY A 1 90 ? -18.588 0.557 13.497 1.00 96.56 90 GLY A O 1
ATOM 752 N N . TRP A 1 91 ? -16.809 1.210 14.730 1.00 97.94 91 TRP A N 1
ATOM 753 C CA . TRP A 1 91 ? -16.157 -0.098 14.855 1.00 97.94 91 TRP A CA 1
ATOM 754 C C . TRP A 1 91 ? -15.573 -0.347 16.255 1.00 97.94 91 TRP A C 1
ATOM 756 O O . TRP A 1 91 ? -14.679 -1.173 16.407 1.00 97.94 91 TRP A O 1
ATOM 766 N N . ASP A 1 92 ? -16.039 0.386 17.269 1.00 97.88 92 ASP A N 1
ATOM 767 C CA . ASP A 1 92 ? -15.609 0.266 18.672 1.00 97.88 92 ASP A CA 1
ATOM 768 C C . ASP A 1 92 ? -14.082 0.323 18.880 1.00 97.88 92 ASP A C 1
ATOM 770 O O . ASP A 1 92 ? -13.496 -0.366 19.706 1.00 97.88 92 ASP A O 1
ATOM 774 N N . GLY A 1 93 ? -13.399 1.132 18.067 1.00 98.00 93 GLY A N 1
ATOM 775 C CA . GLY A 1 93 ? -11.963 1.363 18.208 1.00 98.00 93 GLY A CA 1
ATOM 776 C C . GLY A 1 93 ? -11.080 0.175 17.810 1.00 98.00 93 GLY A C 1
ATOM 777 O O . GLY A 1 93 ? -9.871 0.248 18.025 1.00 98.00 93 GLY A O 1
ATOM 778 N N . ASP A 1 94 ? -11.623 -0.877 17.197 1.00 98.19 94 ASP A N 1
ATOM 779 C CA . ASP A 1 94 ? -10.849 -2.029 16.728 1.00 98.19 94 ASP A CA 1
ATOM 780 C C . ASP A 1 94 ? -10.982 -2.209 15.211 1.00 98.19 94 ASP A C 1
ATOM 782 O O . ASP A 1 94 ? -12.074 -2.368 14.661 1.00 98.19 94 ASP A O 1
ATOM 786 N N . ILE A 1 95 ? -9.848 -2.197 14.505 1.00 98.19 95 ILE A N 1
ATOM 787 C CA . ILE A 1 95 ? -9.814 -2.451 13.065 1.00 98.19 95 ILE A CA 1
ATOM 788 C C . ILE A 1 95 ? -10.295 -3.856 12.699 1.00 98.19 95 ILE A C 1
ATOM 790 O O . ILE A 1 95 ? -10.772 -4.043 11.582 1.00 98.19 95 ILE A O 1
ATOM 794 N N . LEU A 1 96 ? -10.226 -4.836 13.601 1.00 98.44 96 LEU A N 1
ATOM 795 C CA . LEU A 1 96 ? -10.728 -6.186 13.338 1.00 98.44 96 LEU A CA 1
ATOM 796 C C . LEU A 1 96 ? -12.241 -6.210 13.124 1.00 98.44 96 LEU A C 1
ATOM 798 O O . LEU A 1 96 ? -12.713 -6.946 12.257 1.00 98.44 96 LEU A O 1
ATOM 802 N N . ASN A 1 97 ? -12.986 -5.327 13.793 1.00 98.50 97 ASN A N 1
ATOM 803 C CA . ASN A 1 97 ? -14.435 -5.207 13.617 1.00 98.50 97 ASN A CA 1
ATOM 804 C C . ASN A 1 97 ? -14.805 -4.771 12.188 1.00 98.50 97 ASN A C 1
ATOM 806 O O . ASN A 1 97 ? -15.854 -5.143 11.667 1.00 98.50 97 ASN A O 1
ATOM 810 N N . VAL A 1 98 ? -13.913 -4.056 11.488 1.00 98.06 98 VAL A N 1
ATOM 811 C CA . VAL A 1 98 ? -14.101 -3.727 10.063 1.00 98.06 98 VAL A CA 1
ATOM 812 C C . VAL A 1 98 ? -14.132 -4.985 9.197 1.00 98.06 98 VAL A C 1
ATOM 814 O O . VAL A 1 98 ? -14.848 -5.017 8.195 1.00 98.06 98 VAL A O 1
ATOM 817 N N . TYR A 1 99 ? -13.386 -6.022 9.575 1.00 98.06 99 TYR A N 1
ATOM 818 C CA . TYR A 1 99 ? -13.266 -7.281 8.837 1.00 98.06 99 TYR A CA 1
ATOM 819 C C . TYR A 1 99 ? -14.220 -8.372 9.334 1.00 98.06 99 TYR A C 1
ATOM 821 O O . TYR A 1 99 ? -14.304 -9.429 8.711 1.00 98.06 99 TYR A O 1
ATOM 829 N N . GLU A 1 100 ? -14.971 -8.129 10.408 1.00 97.06 100 GLU A N 1
ATOM 830 C CA . GLU A 1 100 ? -15.918 -9.105 10.937 1.00 97.06 100 GLU A CA 1
ATOM 831 C C . GLU A 1 100 ? -16.979 -9.471 9.884 1.00 97.06 100 GLU A C 1
ATOM 833 O O . GLU A 1 100 ? -17.640 -8.608 9.288 1.00 97.06 100 GLU A O 1
ATOM 838 N N . GLY A 1 101 ? -17.101 -10.774 9.617 1.00 95.44 101 GLY A N 1
ATOM 839 C CA . GLY A 1 101 ? -18.024 -11.330 8.626 1.00 95.44 101 GLY A CA 1
ATOM 840 C C . GLY A 1 101 ? -17.694 -10.998 7.167 1.00 95.44 101 GLY A C 1
ATOM 841 O O . GLY A 1 101 ? -18.514 -11.278 6.299 1.00 95.44 101 GLY A O 1
ATOM 842 N N . VAL A 1 102 ? -16.537 -10.395 6.872 1.00 95.38 102 VAL A N 1
ATOM 843 C CA . VAL A 1 102 ? -16.134 -10.096 5.492 1.00 95.38 102 VAL A CA 1
ATOM 844 C C . VAL A 1 102 ? -15.578 -11.345 4.818 1.00 95.38 102 VAL A C 1
ATOM 846 O O . VAL A 1 102 ? -14.688 -12.003 5.353 1.00 95.38 102 VAL A O 1
ATOM 849 N N . THR A 1 103 ? -16.067 -11.638 3.614 1.00 91.12 103 THR A N 1
ATOM 850 C CA . THR A 1 103 ? -15.629 -12.800 2.823 1.00 91.12 103 THR A CA 1
ATOM 851 C C . THR A 1 103 ? -15.107 -12.418 1.442 1.00 91.12 103 THR A C 1
ATOM 853 O O . THR A 1 103 ? -14.404 -13.205 0.810 1.00 91.12 103 THR A O 1
ATOM 856 N N . THR A 1 104 ? -15.396 -11.198 0.983 1.00 92.75 104 THR A N 1
ATOM 857 C CA . THR A 1 104 ? -15.032 -10.726 -0.355 1.00 92.75 104 THR A CA 1
ATOM 858 C C . THR A 1 104 ? -14.256 -9.412 -0.323 1.00 92.75 104 THR A C 1
ATOM 860 O O . THR A 1 104 ? -14.459 -8.551 0.535 1.00 92.75 104 THR A O 1
ATOM 863 N N . GLU A 1 105 ? -13.408 -9.199 -1.329 1.00 94.56 105 GLU A N 1
ATOM 864 C CA . GLU A 1 105 ? -12.712 -7.925 -1.526 1.00 94.56 105 GLU A CA 1
ATOM 865 C C . GLU A 1 105 ? -13.676 -6.736 -1.663 1.00 94.56 105 GLU A C 1
ATOM 867 O O . GLU A 1 105 ? -13.399 -5.645 -1.160 1.00 94.56 105 GLU A O 1
ATOM 872 N N . ALA A 1 106 ? -14.818 -6.934 -2.328 1.00 95.19 106 ALA A N 1
ATOM 873 C CA . ALA A 1 106 ? -15.818 -5.889 -2.527 1.00 95.19 106 ALA A CA 1
ATOM 874 C C . ALA A 1 106 ? -16.362 -5.358 -1.190 1.00 95.19 106 ALA A C 1
ATOM 876 O O . ALA A 1 106 ? -16.477 -4.144 -1.010 1.00 95.19 106 ALA A O 1
ATOM 877 N N . GLU A 1 107 ? -16.627 -6.250 -0.233 1.00 96.44 107 GLU A N 1
ATOM 878 C CA . GLU A 1 107 ? -17.052 -5.887 1.121 1.00 96.44 107 GLU A CA 1
ATOM 879 C C . GLU A 1 107 ? -15.958 -5.127 1.875 1.00 96.44 107 GLU A C 1
ATOM 881 O O . GLU A 1 107 ? -16.248 -4.092 2.482 1.00 96.44 107 GLU A O 1
ATOM 886 N N . VAL A 1 108 ? -14.693 -5.569 1.793 1.00 97.00 108 VAL A N 1
ATOM 887 C CA . VAL A 1 108 ? -13.578 -4.836 2.420 1.00 97.00 108 VAL A CA 1
ATOM 888 C C . VAL A 1 108 ? -13.491 -3.423 1.852 1.00 97.00 108 VAL A C 1
ATOM 890 O O . VAL A 1 108 ? -13.444 -2.447 2.603 1.00 97.00 108 VAL A O 1
ATOM 893 N N . ARG A 1 109 ? -13.504 -3.286 0.522 1.00 96.75 109 ARG A N 1
ATOM 894 C CA . ARG A 1 109 ? -13.423 -1.985 -0.153 1.00 96.75 109 ARG A CA 1
ATOM 895 C C . ARG A 1 109 ? -14.581 -1.081 0.237 1.00 96.75 109 ARG A C 1
ATOM 897 O O . ARG A 1 109 ? -14.355 0.098 0.511 1.00 96.75 109 ARG A O 1
ATOM 904 N N . ALA A 1 110 ? -15.792 -1.631 0.324 1.00 96.94 110 ALA A N 1
ATOM 905 C CA . ALA A 1 110 ? -16.972 -0.900 0.761 1.00 96.94 110 ALA A CA 1
ATOM 906 C C . ALA A 1 110 ? -16.841 -0.379 2.199 1.00 96.94 110 ALA A C 1
ATOM 908 O O . ALA A 1 110 ? -17.349 0.704 2.481 1.00 96.94 110 ALA A O 1
ATOM 909 N N . ARG A 1 111 ? -16.153 -1.088 3.099 1.00 97.62 111 ARG A N 1
ATOM 910 C CA . ARG A 1 111 ? -15.954 -0.645 4.490 1.00 97.62 111 ARG A CA 1
ATOM 911 C C . ARG A 1 111 ? -14.732 0.260 4.676 1.00 97.62 111 ARG A C 1
ATOM 913 O O . ARG A 1 111 ? -14.761 1.141 5.525 1.00 97.62 111 ARG A O 1
ATOM 920 N N . VAL A 1 112 ? -13.668 0.076 3.890 1.00 97.56 112 VAL A N 1
ATOM 921 C CA . VAL A 1 112 ? -12.368 0.740 4.111 1.00 97.56 112 VAL A CA 1
ATOM 922 C C . VAL A 1 112 ? -12.177 2.005 3.273 1.00 97.56 112 VAL A C 1
ATOM 924 O O . VAL A 1 112 ? -11.656 2.997 3.786 1.00 97.56 112 VAL A O 1
ATOM 927 N N . ILE A 1 113 ? -12.555 1.995 1.990 1.00 96.81 113 ILE A N 1
ATOM 928 C CA . ILE A 1 113 ? -12.246 3.101 1.071 1.00 96.81 113 ILE A CA 1
ATOM 929 C C . ILE A 1 113 ? -13.059 4.343 1.437 1.00 96.81 113 ILE A C 1
ATOM 931 O O . ILE A 1 113 ? -14.272 4.272 1.648 1.00 96.81 113 ILE A O 1
ATOM 935 N N . ASN A 1 114 ? -12.382 5.494 1.472 1.00 96.00 114 ASN A N 1
ATOM 936 C CA . ASN A 1 114 ? -13.019 6.781 1.717 1.00 96.00 114 ASN A CA 1
ATOM 937 C C . ASN A 1 114 ? -14.037 7.100 0.618 1.00 96.00 114 ASN A C 1
ATOM 939 O O . ASN A 1 114 ? -13.658 7.253 -0.543 1.00 96.00 114 ASN A O 1
ATOM 943 N N . LYS A 1 115 ? -15.304 7.284 0.986 1.00 95.19 115 LYS A N 1
ATOM 944 C CA . LYS A 1 115 ? -16.355 7.697 0.044 1.00 95.19 115 LYS A CA 1
ATOM 945 C C . LYS A 1 115 ? -16.471 9.212 -0.119 1.00 95.19 115 LYS A C 1
ATOM 947 O O . LYS A 1 115 ? -17.245 9.658 -0.955 1.00 95.19 115 LYS A O 1
ATOM 952 N N . GLU A 1 116 ? -15.768 9.995 0.705 1.00 91.56 116 GLU A N 1
ATOM 953 C CA . GLU A 1 116 ? -15.845 11.469 0.727 1.00 91.56 116 GLU A CA 1
ATOM 954 C C . GLU A 1 116 ? -17.277 12.011 0.936 1.00 91.56 116 GLU A C 1
ATOM 956 O O . GLU A 1 116 ? -17.597 13.145 0.590 1.00 91.56 116 GLU A O 1
ATOM 961 N N . ARG A 1 117 ? -18.138 11.198 1.562 1.00 91.25 117 ARG A N 1
ATOM 962 C CA . ARG A 1 117 ? -19.550 11.482 1.839 1.00 91.25 117 ARG A CA 1
ATOM 963 C C . ARG A 1 117 ? -19.802 11.611 3.335 1.00 91.25 117 ARG A C 1
ATOM 965 O O . ARG A 1 117 ? -20.040 10.625 4.027 1.00 91.25 117 ARG A O 1
ATOM 972 N N . TYR A 1 118 ? -19.703 12.833 3.847 1.00 84.94 118 TYR A N 1
ATOM 973 C CA . TYR A 1 118 ? -19.803 13.118 5.285 1.00 84.94 118 TYR A CA 1
ATOM 974 C C . TYR A 1 118 ? -21.233 13.075 5.839 1.00 84.94 118 TYR A C 1
ATOM 976 O O . TYR A 1 118 ? -21.414 13.123 7.053 1.00 84.94 118 TYR A O 1
ATOM 984 N N . ASP A 1 119 ? -22.226 12.941 4.963 1.00 92.69 119 ASP A N 1
ATOM 985 C CA . ASP A 1 119 ? -23.627 12.686 5.291 1.00 92.69 119 ASP A CA 1
ATOM 986 C C . ASP A 1 119 ? -23.884 11.248 5.773 1.00 92.69 119 ASP A C 1
ATOM 988 O O . ASP A 1 119 ? -24.841 11.005 6.503 1.00 92.69 119 ASP A O 1
ATOM 992 N N . LEU A 1 120 ? -23.021 10.292 5.411 1.00 93.50 120 LEU A N 1
ATOM 993 C CA . LEU A 1 120 ? -23.155 8.891 5.824 1.00 93.50 120 LEU A CA 1
ATOM 994 C C . LEU A 1 120 ? -22.839 8.703 7.315 1.00 93.50 120 LEU A C 1
ATOM 996 O O . LEU A 1 120 ? -22.202 9.555 7.935 1.00 93.50 120 LEU A O 1
ATOM 1000 N N . LEU A 1 121 ? -23.213 7.567 7.904 1.00 94.25 121 LEU A N 1
ATOM 1001 C CA . LEU A 1 121 ? -22.746 7.195 9.246 1.00 94.25 121 LEU A CA 1
ATOM 1002 C C . LEU A 1 121 ? -21.240 6.883 9.221 1.00 94.25 121 LEU A C 1
ATOM 1004 O O . LEU A 1 121 ? -20.759 6.399 8.198 1.00 94.25 121 LEU A O 1
ATOM 1008 N N . PRO A 1 122 ? -20.479 7.098 10.315 1.00 92.31 122 PRO A N 1
ATOM 1009 C CA . PRO A 1 122 ? -19.033 6.852 10.350 1.00 92.31 122 PRO A CA 1
ATOM 1010 C C . PRO A 1 122 ? -18.605 5.498 9.766 1.00 92.31 122 PRO A C 1
ATOM 1012 O O . PRO A 1 122 ? -17.732 5.460 8.902 1.00 92.31 122 PRO A O 1
ATOM 1015 N N . ARG A 1 123 ? -19.288 4.408 10.140 1.00 93.56 123 ARG A N 1
ATOM 1016 C CA . ARG A 1 123 ? -19.023 3.058 9.612 1.00 93.56 123 ARG A CA 1
ATOM 1017 C C . ARG A 1 123 ? -19.187 2.939 8.089 1.00 93.56 123 ARG A C 1
ATOM 1019 O O . ARG A 1 123 ? -18.489 2.162 7.450 1.00 93.56 123 ARG A O 1
ATOM 1026 N N . ASP A 1 124 ? -20.075 3.742 7.504 1.00 94.19 124 ASP A N 1
ATOM 1027 C CA . ASP A 1 124 ? -20.419 3.705 6.083 1.00 94.19 124 ASP A CA 1
ATOM 1028 C C . ASP A 1 124 ? -19.592 4.708 5.260 1.00 94.19 124 ASP A C 1
ATOM 1030 O O . ASP A 1 124 ? -19.630 4.674 4.031 1.00 94.19 124 ASP A O 1
ATOM 1034 N N . ARG A 1 125 ? -18.809 5.592 5.894 1.00 94.06 125 ARG A N 1
ATOM 1035 C CA . ARG A 1 125 ? -17.949 6.577 5.202 1.00 94.06 125 ARG A CA 1
ATOM 1036 C C . ARG A 1 125 ? -16.669 5.968 4.640 1.00 94.06 125 ARG A C 1
ATOM 1038 O O . ARG A 1 125 ? -16.136 6.481 3.654 1.00 94.06 125 ARG A O 1
ATOM 1045 N N . GLY A 1 126 ? -16.189 4.899 5.269 1.00 96.38 126 GLY A N 1
ATOM 1046 C CA . GLY A 1 126 ? -14.807 4.450 5.139 1.00 96.38 126 GLY A CA 1
ATOM 1047 C C . GLY A 1 126 ? -13.820 5.404 5.808 1.00 96.38 126 GLY A C 1
ATOM 1048 O O . GLY A 1 126 ? -14.199 6.378 6.462 1.00 96.38 126 GLY A O 1
ATOM 1049 N N . PHE A 1 127 ? -12.532 5.120 5.654 1.00 97.00 127 PHE A N 1
ATOM 1050 C CA . PHE A 1 127 ? -11.482 5.835 6.370 1.00 97.00 127 PHE A CA 1
ATOM 1051 C C . PHE A 1 127 ? -10.920 6.977 5.534 1.00 97.00 127 PHE A C 1
ATOM 1053 O O . PHE A 1 127 ? -10.498 6.791 4.397 1.00 97.00 127 PHE A O 1
ATOM 1060 N N . TYR A 1 128 ? -10.855 8.173 6.110 1.00 95.19 128 TYR A N 1
ATOM 1061 C CA . TYR A 1 128 ? -10.325 9.370 5.476 1.00 95.19 128 TYR A CA 1
ATOM 1062 C C . TYR A 1 128 ? -8.977 9.114 4.786 1.00 95.19 128 TYR A C 1
ATOM 1064 O O . TYR A 1 128 ? -8.017 8.639 5.399 1.00 95.19 128 TYR A O 1
ATOM 1072 N N . ALA A 1 129 ? -8.927 9.484 3.503 1.00 92.44 129 ALA A N 1
ATOM 1073 C CA . ALA A 1 129 ? -7.801 9.326 2.583 1.00 92.44 129 ALA A CA 1
ATOM 1074 C C . ALA A 1 129 ? -7.360 7.885 2.252 1.00 92.44 129 ALA A C 1
ATOM 1076 O O . ALA A 1 129 ? -6.391 7.736 1.500 1.00 92.44 129 ALA A O 1
ATOM 1077 N N . PHE A 1 130 ? -8.059 6.847 2.728 1.00 94.75 130 PHE A N 1
ATOM 1078 C CA . PHE A 1 130 ? -7.862 5.493 2.212 1.00 94.75 130 PHE A CA 1
ATOM 1079 C C . PHE A 1 130 ? -8.355 5.393 0.772 1.00 94.75 130 PHE A C 1
ATOM 1081 O O . PHE A 1 130 ? -9.452 5.834 0.430 1.00 94.75 130 PHE A O 1
ATOM 1088 N N . LYS A 1 131 ? -7.518 4.770 -0.053 1.00 93.12 131 LYS A N 1
ATOM 1089 C CA . LYS A 1 131 ? -7.764 4.442 -1.460 1.00 93.12 131 LYS A CA 1
ATOM 1090 C C . LYS A 1 131 ? -7.578 2.944 -1.676 1.00 93.12 131 LYS A C 1
ATOM 1092 O O . LYS A 1 131 ? -7.132 2.247 -0.767 1.00 93.12 131 LYS A O 1
ATOM 1097 N N . GLU A 1 132 ? -7.828 2.476 -2.890 1.00 93.44 132 GLU A N 1
ATOM 1098 C CA . GLU A 1 132 ? -7.718 1.081 -3.334 1.00 93.44 132 GLU A CA 1
ATOM 1099 C C . GLU A 1 132 ? -6.400 0.438 -2.883 1.00 93.44 132 GLU A C 1
ATOM 1101 O O . GLU A 1 132 ? -6.403 -0.547 -2.150 1.00 93.44 132 GLU A O 1
ATOM 1106 N N . LYS A 1 133 ? -5.264 1.080 -3.197 1.00 92.50 133 LYS A N 1
ATOM 1107 C CA . LYS A 1 133 ? -3.933 0.621 -2.767 1.00 92.50 133 LYS A CA 1
ATOM 1108 C C . LYS A 1 133 ? -3.839 0.439 -1.249 1.00 92.50 133 LYS A C 1
ATOM 1110 O O . LYS A 1 133 ? -3.233 -0.518 -0.785 1.00 92.50 133 LYS A O 1
ATOM 1115 N N . MET A 1 134 ? -4.349 1.399 -0.478 1.00 94.00 134 MET A N 1
ATOM 1116 C CA . MET A 1 134 ? -4.238 1.366 0.984 1.00 94.00 134 MET A CA 1
ATOM 1117 C C . MET A 1 134 ? -5.155 0.311 1.593 1.00 94.00 134 MET A C 1
ATOM 1119 O O . MET A 1 134 ? -4.770 -0.317 2.569 1.00 94.00 134 MET A O 1
ATOM 1123 N N . CYS A 1 135 ? -6.333 0.102 1.003 1.00 96.12 135 CYS A N 1
ATOM 1124 C CA . CYS A 1 135 ? -7.238 -0.979 1.367 1.00 96.12 135 CYS A CA 1
ATOM 1125 C C . CYS A 1 135 ? -6.547 -2.338 1.186 1.00 96.12 135 CYS A C 1
ATOM 1127 O O . CYS A 1 135 ? -6.369 -3.052 2.169 1.00 96.12 135 CYS A O 1
ATOM 1129 N N . ALA A 1 136 ? -6.028 -2.614 -0.013 1.00 95.50 136 ALA A N 1
ATOM 1130 C CA . ALA A 1 136 ? -5.258 -3.824 -0.296 1.00 95.50 136 ALA A CA 1
ATOM 1131 C C . ALA A 1 136 ? -4.054 -3.989 0.646 1.00 95.50 136 ALA A C 1
ATOM 1133 O O . ALA A 1 136 ? -3.837 -5.052 1.221 1.00 95.50 136 ALA A O 1
ATOM 1134 N N . LEU A 1 137 ? -3.285 -2.918 0.860 1.00 94.19 137 LEU A N 1
ATOM 1135 C CA . LEU A 1 137 ? -2.101 -2.937 1.718 1.00 94.19 137 LEU A CA 1
ATOM 1136 C C . LEU A 1 137 ? -2.447 -3.266 3.176 1.00 94.19 137 LEU A C 1
ATOM 1138 O O . LEU A 1 137 ? -1.744 -4.060 3.799 1.00 94.19 137 LEU A O 1
ATOM 1142 N N . LEU A 1 138 ? -3.515 -2.671 3.714 1.00 96.00 138 LEU A N 1
ATOM 1143 C CA . LEU A 1 138 ? -4.000 -2.964 5.060 1.00 96.00 138 LEU A CA 1
ATOM 1144 C C . LEU A 1 138 ? -4.383 -4.439 5.183 1.00 96.00 138 LEU A C 1
ATOM 1146 O O . LEU A 1 138 ? -3.897 -5.127 6.076 1.00 96.00 138 LEU A O 1
ATOM 1150 N N . SER A 1 139 ? -5.217 -4.925 4.265 1.00 96.94 139 SER A N 1
ATOM 1151 C CA . SER A 1 139 ? -5.709 -6.302 4.274 1.00 96.94 139 SER A CA 1
ATOM 1152 C C . SER A 1 139 ? -4.575 -7.317 4.164 1.00 96.94 139 SER A C 1
ATOM 1154 O O . SER A 1 139 ? -4.506 -8.244 4.964 1.00 96.94 139 SER A O 1
ATOM 1156 N N . ILE A 1 140 ? -3.636 -7.110 3.236 1.00 95.06 140 ILE A N 1
ATOM 1157 C CA . ILE A 1 140 ? -2.466 -7.980 3.053 1.00 95.06 140 ILE A CA 1
ATOM 1158 C C . ILE A 1 140 ? -1.595 -8.010 4.310 1.00 95.06 140 ILE A C 1
ATOM 1160 O O . ILE A 1 140 ? -1.175 -9.087 4.728 1.00 95.06 140 ILE A O 1
ATOM 1164 N N . ASN A 1 141 ? -1.358 -6.865 4.957 1.00 93.00 141 ASN A N 1
ATOM 1165 C CA . ASN A 1 141 ? -0.573 -6.826 6.192 1.00 93.00 141 ASN A CA 1
ATOM 1166 C C . ASN A 1 141 ? -1.279 -7.534 7.357 1.00 93.00 141 ASN A C 1
ATOM 1168 O O . ASN A 1 141 ? -0.628 -8.285 8.080 1.00 93.00 141 ASN A O 1
ATOM 1172 N N . LEU A 1 142 ? -2.594 -7.353 7.518 1.00 95.62 142 LEU A N 1
ATOM 1173 C CA . LEU A 1 142 ? -3.367 -8.043 8.557 1.00 95.62 142 LEU A CA 1
ATOM 1174 C C . LEU A 1 142 ? -3.405 -9.563 8.322 1.00 95.62 142 LEU A C 1
ATOM 1176 O O . LEU A 1 142 ? -3.186 -10.330 9.257 1.00 95.62 142 LEU A O 1
ATOM 1180 N N . MET A 1 143 ? -3.593 -10.003 7.073 1.00 95.50 143 MET A N 1
ATOM 1181 C CA . MET A 1 143 ? -3.522 -11.418 6.679 1.00 95.50 143 MET A CA 1
ATOM 1182 C C . MET A 1 143 ? -2.134 -12.021 6.910 1.00 95.50 143 MET A C 1
ATOM 1184 O O . MET A 1 143 ? -2.003 -13.168 7.346 1.00 95.50 143 MET A O 1
ATOM 1188 N N . ARG A 1 144 ? -1.079 -11.258 6.609 1.00 93.19 144 ARG A N 1
ATOM 1189 C CA . ARG A 1 144 ? 0.310 -11.674 6.823 1.00 93.19 144 ARG A CA 1
ATOM 1190 C C . ARG A 1 144 ? 0.632 -11.813 8.310 1.00 93.19 144 ARG A C 1
ATOM 1192 O O . ARG A 1 144 ? 1.313 -12.759 8.688 1.00 93.19 144 ARG A O 1
ATOM 1199 N N . ALA A 1 145 ? 0.141 -10.887 9.129 1.00 92.56 145 ALA A N 1
ATOM 1200 C CA . ALA A 1 145 ? 0.302 -10.908 10.579 1.00 92.56 145 ALA A CA 1
ATOM 1201 C C . ALA A 1 145 ? -0.615 -11.928 11.284 1.00 92.56 145 ALA A C 1
ATOM 1203 O O . ALA A 1 145 ? -0.455 -12.159 12.476 1.00 92.56 145 ALA A O 1
ATOM 1204 N N . GLY A 1 146 ? -1.551 -12.555 10.562 1.00 93.75 146 GLY A N 1
ATOM 1205 C CA . GLY A 1 146 ? -2.465 -13.559 11.114 1.00 93.75 146 GLY A CA 1
ATOM 1206 C C . GLY A 1 146 ? -3.640 -12.977 11.904 1.00 93.75 146 GLY A C 1
ATOM 1207 O O . GLY A 1 146 ? -4.306 -13.713 12.621 1.00 93.75 146 GLY A O 1
ATOM 1208 N N . PHE A 1 147 ? -3.907 -11.675 11.771 1.00 96.00 147 PHE A N 1
ATOM 1209 C CA . PHE A 1 147 ? -5.014 -10.999 12.452 1.00 96.00 147 PHE A CA 1
ATOM 1210 C C . PHE A 1 147 ? -6.380 -11.272 11.818 1.00 96.00 147 PHE A C 1
ATOM 1212 O O . PHE A 1 147 ? -7.396 -11.223 12.502 1.00 96.00 147 PHE A O 1
ATOM 1219 N N . ILE A 1 148 ? -6.405 -11.536 10.511 1.00 96.50 148 ILE A N 1
ATOM 1220 C CA . ILE A 1 148 ? -7.617 -11.870 9.756 1.00 96.50 148 ILE A CA 1
ATOM 1221 C C . ILE A 1 148 ? -7.350 -13.101 8.877 1.00 96.50 148 ILE A C 1
ATOM 1223 O O . ILE A 1 148 ? -6.194 -13.330 8.490 1.00 96.50 148 ILE A O 1
ATOM 1227 N N . PRO A 1 149 ? -8.381 -13.901 8.548 1.00 95.00 149 PRO A N 1
ATOM 1228 C CA . PRO A 1 149 ? -8.229 -15.037 7.645 1.00 95.00 149 PRO A CA 1
ATOM 1229 C C . PRO A 1 149 ? -7.807 -14.586 6.244 1.00 95.00 149 PRO A C 1
ATOM 1231 O O . PRO A 1 149 ? -7.961 -13.423 5.864 1.00 95.00 149 PRO A O 1
ATOM 1234 N N . ARG A 1 150 ? -7.290 -15.532 5.453 1.00 94.00 150 ARG A N 1
ATOM 1235 C CA . ARG A 1 150 ? -6.999 -15.281 4.041 1.00 94.00 150 ARG A CA 1
ATOM 1236 C C . ARG A 1 150 ? -8.308 -15.102 3.280 1.00 94.00 150 ARG A C 1
ATOM 1238 O O . ARG A 1 150 ? -9.132 -16.007 3.242 1.00 94.00 150 ARG A O 1
ATOM 1245 N N . ILE A 1 151 ? -8.468 -13.927 2.687 1.00 92.69 151 ILE A N 1
ATOM 1246 C CA . ILE A 1 151 ? -9.564 -13.572 1.786 1.00 92.69 151 ILE A CA 1
ATOM 1247 C C . ILE A 1 151 ? -8.966 -13.183 0.439 1.00 92.69 151 ILE A C 1
ATOM 1249 O O . ILE A 1 151 ? -7.878 -12.606 0.402 1.00 92.69 151 ILE A O 1
ATOM 1253 N N . SER A 1 152 ? -9.669 -13.468 -0.659 1.00 92.06 152 SER A N 1
ATOM 1254 C CA . SER A 1 152 ? -9.255 -12.967 -1.973 1.00 92.06 152 SER A CA 1
ATOM 1255 C C . SER A 1 152 ? -9.179 -11.439 -1.915 1.00 92.06 152 SER A C 1
ATOM 1257 O O . SER A 1 152 ? -10.147 -10.780 -1.532 1.00 92.06 152 SER A O 1
ATOM 1259 N N . MET A 1 153 ? -7.998 -10.892 -2.196 1.00 94.19 153 MET A N 1
ATOM 1260 C CA . MET A 1 153 ? -7.703 -9.465 -2.127 1.00 94.19 153 MET A CA 1
ATOM 1261 C C . MET A 1 153 ? -6.586 -9.140 -3.109 1.00 94.19 153 MET A C 1
ATOM 1263 O O . MET A 1 153 ? -5.465 -9.633 -2.964 1.00 94.19 153 MET A O 1
ATOM 1267 N N . SER A 1 154 ? -6.870 -8.279 -4.080 1.00 93.50 154 SER A N 1
ATOM 1268 C CA . SER A 1 154 ? -5.865 -7.788 -5.017 1.00 93.50 154 SER A CA 1
ATOM 1269 C C . SER A 1 154 ? -4.665 -7.152 -4.303 1.00 93.50 154 SER A C 1
ATOM 1271 O O . SER A 1 154 ? -4.765 -6.557 -3.229 1.00 93.50 154 SER A O 1
ATOM 1273 N N . PHE A 1 155 ? -3.486 -7.285 -4.908 1.00 94.06 155 PHE A N 1
ATOM 1274 C CA . PHE A 1 155 ? -2.251 -6.707 -4.379 1.00 94.06 155 PHE A CA 1
ATOM 1275 C C . PHE A 1 155 ? -2.299 -5.163 -4.397 1.00 94.06 155 PHE A C 1
ATOM 1277 O O . PHE A 1 155 ? -2.978 -4.568 -5.238 1.00 94.06 155 PHE A O 1
ATOM 1284 N N . PRO A 1 156 ? -1.558 -4.468 -3.510 1.00 93.44 156 PRO A N 1
ATOM 1285 C CA . PRO A 1 156 ? -1.606 -3.016 -3.370 1.00 93.44 156 PRO A CA 1
ATOM 1286 C C . PRO A 1 156 ? -0.891 -2.312 -4.525 1.00 93.44 156 PRO A C 1
ATOM 1288 O O . PRO A 1 156 ? 0.253 -1.865 -4.397 1.00 93.44 156 PRO A O 1
ATOM 1291 N N . VAL A 1 157 ? -1.591 -2.193 -5.655 1.00 92.88 157 VAL A N 1
ATOM 1292 C CA . VAL A 1 157 ? -1.031 -1.705 -6.916 1.00 92.88 157 VAL A CA 1
ATOM 1293 C C . VAL A 1 157 ? -0.392 -0.335 -6.741 1.00 92.88 157 VAL A C 1
ATOM 1295 O O . VAL A 1 157 ? -1.015 0.665 -6.378 1.00 92.88 157 VAL A O 1
ATOM 1298 N N . ASP A 1 158 ? 0.897 -0.295 -7.033 1.00 89.31 158 ASP A N 1
ATOM 1299 C CA . ASP A 1 158 ? 1.687 0.916 -7.126 1.00 89.31 158 ASP A CA 1
ATOM 1300 C C . ASP A 1 158 ? 2.728 0.767 -8.228 1.00 89.31 158 ASP A C 1
ATOM 1302 O O . ASP A 1 158 ? 2.726 -0.208 -8.978 1.00 89.31 158 ASP A O 1
ATOM 1306 N N . PHE A 1 159 ? 3.641 1.730 -8.327 1.00 89.88 159 PHE A N 1
ATOM 1307 C CA . PHE A 1 159 ? 4.680 1.701 -9.346 1.00 89.88 159 PHE A CA 1
ATOM 1308 C C . PHE A 1 159 ? 5.503 0.408 -9.354 1.00 89.88 159 PHE A C 1
ATOM 1310 O O . PHE A 1 159 ? 5.898 -0.055 -10.422 1.00 89.88 159 PHE A O 1
ATOM 1317 N N . HIS A 1 160 ? 5.754 -0.197 -8.189 1.00 90.19 160 HIS A N 1
ATOM 1318 C CA . HIS A 1 160 ? 6.516 -1.437 -8.130 1.00 90.19 160 HIS A CA 1
ATOM 1319 C C . HIS A 1 160 ? 5.759 -2.572 -8.816 1.00 90.19 160 HIS A C 1
ATOM 1321 O O . HIS A 1 160 ? 6.343 -3.277 -9.639 1.00 90.19 160 HIS A O 1
ATOM 1327 N N . HIS A 1 161 ? 4.466 -2.699 -8.538 1.00 92.50 161 HIS A N 1
ATOM 1328 C CA . HIS A 1 161 ? 3.613 -3.699 -9.171 1.00 92.50 161 HIS A CA 1
ATOM 1329 C C . HIS A 1 161 ? 3.458 -3.416 -10.668 1.00 92.50 161 HIS A C 1
ATOM 1331 O O . HIS A 1 161 ? 3.692 -4.306 -11.481 1.00 92.50 161 HIS A O 1
ATOM 1337 N N . LEU A 1 162 ? 3.180 -2.161 -11.046 1.00 93.69 162 LEU A N 1
ATOM 1338 C CA . LEU A 1 162 ? 3.051 -1.761 -12.450 1.00 93.69 162 LEU A CA 1
ATOM 1339 C C . LEU A 1 162 ? 4.295 -2.093 -13.269 1.00 93.69 162 LEU A C 1
ATOM 1341 O O . LEU A 1 162 ? 4.177 -2.593 -14.381 1.00 93.69 162 LEU A O 1
ATOM 1345 N N . ARG A 1 163 ? 5.488 -1.861 -12.713 1.00 92.69 163 ARG A N 1
ATOM 1346 C CA . ARG A 1 163 ? 6.739 -2.204 -13.386 1.00 92.69 163 ARG A CA 1
ATOM 1347 C C . ARG A 1 163 ? 6.805 -3.688 -13.735 1.00 92.69 163 ARG A C 1
ATOM 1349 O O . ARG A 1 163 ? 7.240 -4.000 -14.835 1.00 92.69 163 ARG A O 1
ATOM 1356 N N . VAL A 1 164 ? 6.377 -4.583 -12.844 1.00 93.75 164 VAL A N 1
ATOM 1357 C CA . VAL A 1 164 ? 6.359 -6.025 -13.135 1.00 93.75 164 VAL A CA 1
ATOM 1358 C C . VAL A 1 164 ? 5.301 -6.337 -14.184 1.00 93.75 164 VAL A C 1
ATOM 1360 O O . VAL A 1 164 ? 5.645 -6.924 -15.200 1.00 93.75 164 VAL A O 1
ATOM 1363 N N . LEU A 1 165 ? 4.061 -5.878 -13.984 1.00 94.56 165 LEU A N 1
ATOM 1364 C CA . LEU A 1 165 ? 2.939 -6.164 -14.886 1.00 94.56 165 LEU A CA 1
ATOM 1365 C C . LEU A 1 165 ? 3.188 -5.686 -16.325 1.00 94.56 165 LEU A C 1
ATOM 1367 O O . LEU A 1 165 ? 2.854 -6.388 -17.273 1.00 94.56 165 LEU A O 1
ATOM 1371 N N . ILE A 1 166 ? 3.777 -4.500 -16.496 1.00 95.06 166 ILE A N 1
ATOM 1372 C CA . ILE A 1 166 ? 4.129 -3.972 -17.820 1.00 95.06 166 ILE A CA 1
ATOM 1373 C C . ILE A 1 166 ? 5.310 -4.748 -18.397 1.00 95.06 166 ILE A C 1
ATOM 1375 O O . ILE A 1 166 ? 5.254 -5.185 -19.541 1.00 95.06 166 ILE A O 1
ATOM 1379 N N . SER A 1 167 ? 6.371 -4.963 -17.607 1.00 92.56 167 SER A N 1
ATOM 1380 C CA . SER A 1 167 ? 7.572 -5.631 -18.122 1.00 92.56 167 SER A CA 1
ATOM 1381 C C . SER A 1 167 ? 7.262 -7.040 -18.618 1.00 92.56 167 SER A C 1
ATOM 1383 O O . SER A 1 167 ? 7.811 -7.432 -19.636 1.00 92.56 167 SER A O 1
ATOM 1385 N N . THR A 1 168 ? 6.371 -7.776 -17.943 1.00 91.62 168 THR A N 1
ATOM 1386 C CA . THR A 1 168 ? 5.959 -9.142 -18.313 1.00 91.62 168 THR A CA 1
ATOM 1387 C C . THR A 1 168 ? 4.879 -9.197 -19.398 1.00 91.62 168 THR A C 1
ATOM 1389 O O . THR A 1 168 ? 4.414 -10.287 -19.728 1.00 91.62 168 THR A O 1
ATOM 1392 N N . GLY A 1 169 ? 4.431 -8.047 -19.914 1.00 91.94 169 GLY A N 1
ATOM 1393 C CA . GLY A 1 169 ? 3.376 -7.959 -20.925 1.00 91.94 169 GLY A CA 1
ATOM 1394 C C . GLY A 1 169 ? 1.959 -8.227 -20.408 1.00 91.94 169 GLY A C 1
ATOM 1395 O O . GLY A 1 169 ? 1.027 -8.268 -21.206 1.00 91.94 169 GLY A O 1
ATOM 1396 N N . MET A 1 170 ? 1.755 -8.374 -19.092 1.00 92.50 170 MET A N 1
ATOM 1397 C CA . MET A 1 170 ? 0.404 -8.471 -18.513 1.00 92.50 170 MET A CA 1
ATOM 1398 C C . MET A 1 170 ? -0.391 -7.177 -18.724 1.00 92.50 170 MET A C 1
ATOM 1400 O O . MET A 1 170 ? -1.609 -7.213 -18.868 1.00 92.50 170 MET A O 1
ATOM 1404 N N . ILE A 1 171 ? 0.303 -6.036 -18.765 1.00 94.88 171 ILE A N 1
ATOM 1405 C CA . ILE A 1 171 ? -0.224 -4.772 -19.280 1.00 94.88 171 ILE A CA 1
ATOM 1406 C C . ILE A 1 171 ? 0.560 -4.433 -20.547 1.00 94.88 171 ILE A C 1
ATOM 1408 O O . ILE A 1 171 ? 1.710 -4.005 -20.468 1.00 94.88 171 ILE A O 1
ATOM 1412 N N . GLY A 1 172 ? -0.067 -4.612 -21.710 1.00 93.69 172 GLY A N 1
ATOM 1413 C CA . GLY A 1 172 ? 0.516 -4.228 -22.993 1.00 93.69 172 GLY A CA 1
ATOM 1414 C C . GLY A 1 172 ? 0.430 -2.719 -23.216 1.00 93.69 172 GLY A C 1
ATOM 1415 O O . GLY A 1 172 ? -0.665 -2.163 -23.282 1.00 93.69 172 GLY A O 1
ATOM 1416 N N . LEU A 1 173 ? 1.578 -2.058 -23.347 1.00 94.62 173 LEU A N 1
ATOM 1417 C CA . LEU A 1 173 ? 1.686 -0.646 -23.722 1.00 94.62 173 LEU A CA 1
ATOM 1418 C C . LEU A 1 173 ? 2.672 -0.512 -24.882 1.00 94.62 173 LEU A C 1
ATOM 1420 O O . LEU A 1 173 ? 3.641 -1.260 -24.956 1.00 94.62 173 LEU A O 1
ATOM 1424 N N . SER A 1 174 ? 2.461 0.443 -25.785 1.00 94.25 174 SER A N 1
ATOM 1425 C CA . SER A 1 174 ? 3.519 0.847 -26.717 1.00 94.25 174 SER A CA 1
ATOM 1426 C C . SER A 1 174 ? 4.612 1.627 -25.979 1.00 94.25 174 SER A C 1
ATOM 1428 O O . SER A 1 174 ? 4.409 2.092 -24.853 1.00 94.25 174 SER A O 1
ATOM 1430 N N . GLU A 1 175 ? 5.767 1.810 -26.612 1.00 93.75 175 GLU A N 1
ATOM 1431 C CA . GLU A 1 175 ? 6.777 2.745 -26.115 1.00 93.75 175 GLU A CA 1
ATOM 1432 C C . GLU A 1 175 ? 6.175 4.149 -25.933 1.00 93.75 175 GLU A C 1
ATOM 1434 O O . GLU A 1 175 ? 5.364 4.598 -26.747 1.00 93.75 175 GLU A O 1
ATOM 1439 N N . GLY A 1 176 ? 6.534 4.824 -24.840 1.00 93.94 176 GLY A N 1
ATOM 1440 C CA . GLY A 1 176 ? 6.067 6.178 -24.558 1.00 93.94 176 GLY A CA 1
ATOM 1441 C C . GLY A 1 176 ? 5.832 6.470 -23.079 1.00 93.94 176 GLY A C 1
ATOM 1442 O O . GLY A 1 176 ? 6.150 5.670 -22.197 1.00 93.94 176 GLY 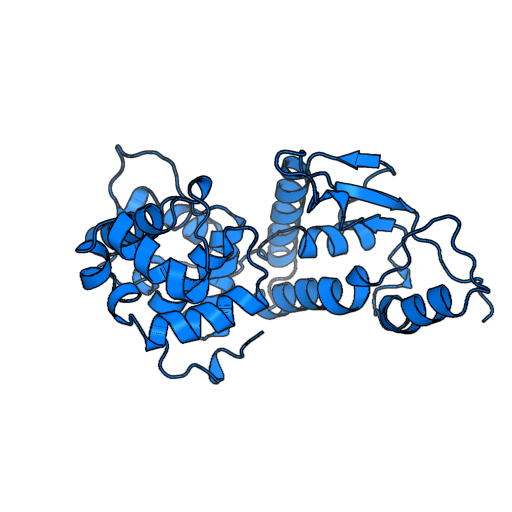A O 1
ATOM 1443 N N . SER A 1 177 ? 5.257 7.644 -22.820 1.00 94.88 177 SER A N 1
ATOM 1444 C CA . SER A 1 177 ? 5.006 8.167 -21.476 1.00 94.88 177 SER A CA 1
ATOM 1445 C C . SER A 1 177 ? 3.515 8.276 -21.202 1.00 94.88 177 SER A C 1
ATOM 1447 O O . SER A 1 177 ? 2.773 8.900 -21.960 1.00 94.88 177 SER A O 1
ATOM 1449 N N . TYR A 1 178 ? 3.084 7.724 -20.074 1.00 95.12 178 TYR A N 1
ATOM 1450 C CA . TYR A 1 178 ? 1.671 7.592 -19.743 1.00 95.12 178 TYR A CA 1
ATOM 1451 C C . TYR A 1 178 ? 1.330 8.208 -18.392 1.00 95.12 178 TYR A C 1
ATOM 1453 O O . TYR A 1 178 ? 2.125 8.189 -17.447 1.00 95.12 178 TYR A O 1
ATOM 1461 N N . SER A 1 179 ? 0.092 8.690 -18.271 1.00 93.00 179 SER A N 1
ATOM 1462 C CA . SER A 1 179 ? -0.478 9.029 -16.969 1.00 93.00 179 SER A CA 1
ATOM 1463 C C . SER A 1 179 ? -0.616 7.759 -16.115 1.00 93.00 179 SER A C 1
ATOM 1465 O O . SER A 1 179 ? -1.174 6.769 -16.590 1.00 93.00 179 SER A O 1
ATOM 1467 N N . PRO A 1 180 ? -0.173 7.758 -14.845 1.00 92.00 180 PRO A N 1
ATOM 1468 C CA . PRO A 1 180 ? -0.268 6.584 -13.985 1.00 92.00 180 PRO A CA 1
ATOM 1469 C C . PRO A 1 180 ? -1.688 6.115 -13.674 1.00 92.00 180 PRO A C 1
ATOM 1471 O O . PRO A 1 180 ? -1.905 4.927 -13.465 1.00 92.00 180 PRO A O 1
ATOM 1474 N N . LYS A 1 181 ? -2.653 7.039 -13.571 1.00 91.62 181 LYS A N 1
ATOM 1475 C CA . LYS A 1 181 ? -3.968 6.742 -12.979 1.00 91.62 181 LYS A CA 1
ATOM 1476 C C . LYS A 1 181 ? -4.736 5.646 -13.741 1.00 91.62 181 LYS A C 1
ATOM 1478 O O . LYS A 1 181 ? -5.184 4.715 -13.077 1.00 91.62 181 LYS A O 1
ATOM 1483 N N . PRO A 1 182 ? -4.863 5.690 -15.083 1.00 94.44 182 PRO A N 1
ATOM 1484 C CA . PRO A 1 182 ? -5.512 4.610 -15.828 1.00 94.44 182 PRO A CA 1
ATOM 1485 C C . PRO A 1 182 ? -4.782 3.271 -15.682 1.00 94.44 182 PRO A C 1
ATOM 1487 O O . PRO A 1 182 ? -5.418 2.239 -15.500 1.00 94.44 182 PRO A O 1
ATOM 1490 N N . ILE A 1 183 ? -3.447 3.288 -15.684 1.00 95.31 183 ILE A N 1
ATOM 1491 C CA . ILE A 1 183 ? -2.627 2.074 -15.587 1.00 95.31 183 ILE A CA 1
ATOM 1492 C C . ILE A 1 183 ? -2.784 1.417 -14.209 1.00 95.31 183 ILE A C 1
ATOM 1494 O O . ILE A 1 183 ? -2.896 0.198 -14.117 1.00 95.31 183 ILE A O 1
ATOM 1498 N N . LEU A 1 184 ? -2.850 2.212 -13.135 1.00 93.81 184 LEU A N 1
ATOM 1499 C CA . LEU A 1 184 ? -3.136 1.712 -11.786 1.00 93.81 184 LEU A CA 1
ATOM 1500 C C . LEU A 1 184 ? -4.499 1.010 -11.719 1.00 93.81 184 LEU A C 1
ATOM 1502 O O . LEU A 1 184 ? -4.592 -0.050 -11.109 1.00 93.81 184 LEU A O 1
ATOM 1506 N N . ALA A 1 185 ? -5.527 1.560 -12.373 1.00 93.94 185 ALA A N 1
ATOM 1507 C CA . ALA A 1 185 ? -6.853 0.944 -12.421 1.00 93.94 185 ALA A CA 1
ATOM 1508 C C . ALA A 1 185 ? -6.854 -0.385 -13.199 1.00 93.94 185 ALA A C 1
ATOM 1510 O O . ALA A 1 185 ? -7.489 -1.344 -12.769 1.00 93.94 185 ALA A O 1
ATOM 1511 N N . VAL A 1 186 ? -6.102 -0.468 -14.303 1.00 95.81 186 VAL A N 1
ATOM 1512 C CA . VAL A 1 186 ? -5.907 -1.729 -15.040 1.00 95.81 186 VAL A CA 1
ATOM 1513 C C . VAL A 1 186 ? -5.166 -2.753 -14.180 1.00 95.81 186 VAL A C 1
ATOM 1515 O O . VAL A 1 186 ? -5.591 -3.901 -14.100 1.00 95.81 186 VAL A O 1
ATOM 1518 N N . GLY A 1 187 ? -4.095 -2.348 -13.492 1.00 95.12 187 GLY A N 1
ATOM 1519 C CA . GLY A 1 187 ? -3.362 -3.232 -12.585 1.00 95.12 187 GLY A CA 1
ATOM 1520 C C . GLY A 1 187 ? -4.235 -3.774 -11.450 1.00 95.12 187 GLY A C 1
ATOM 1521 O O . GLY A 1 187 ? -4.139 -4.953 -11.123 1.00 95.12 187 GLY A O 1
ATOM 1522 N N . ASP A 1 188 ? -5.111 -2.938 -10.884 1.00 93.88 188 ASP A N 1
ATOM 1523 C CA . ASP A 1 188 ? -6.079 -3.339 -9.853 1.00 93.88 188 ASP A CA 1
ATOM 1524 C C . ASP A 1 188 ? -7.077 -4.371 -10.398 1.00 93.88 188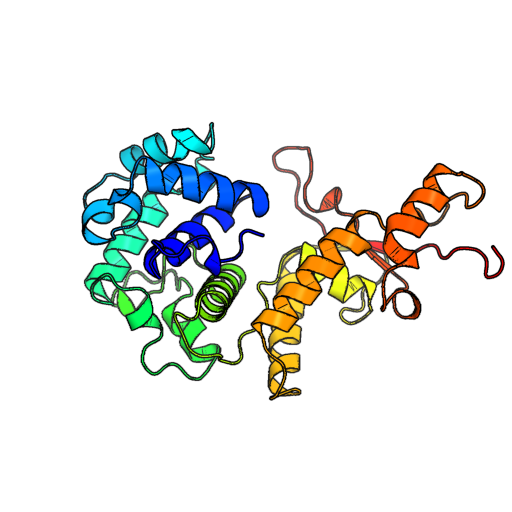 ASP A C 1
ATOM 1526 O O . ASP A 1 188 ? -7.304 -5.409 -9.778 1.00 93.88 188 ASP A O 1
ATOM 1530 N N . ALA A 1 189 ? -7.606 -4.135 -11.602 1.00 93.69 189 ALA A N 1
ATOM 1531 C CA . ALA A 1 189 ? -8.504 -5.070 -12.274 1.00 93.69 189 ALA A CA 1
ATOM 1532 C C . ALA A 1 189 ? -7.828 -6.413 -12.602 1.00 93.69 189 ALA A C 1
ATOM 1534 O O . ALA A 1 189 ? -8.454 -7.461 -12.441 1.00 93.69 189 ALA A O 1
ATOM 1535 N N . ILE A 1 190 ? -6.554 -6.397 -13.015 1.00 93.44 190 ILE A N 1
ATOM 1536 C CA . ILE A 1 190 ? -5.755 -7.614 -13.218 1.00 93.44 190 ILE A CA 1
ATOM 1537 C C . ILE A 1 190 ? -5.608 -8.368 -11.902 1.00 93.44 190 ILE A C 1
ATOM 1539 O O . ILE A 1 190 ? -5.864 -9.565 -11.879 1.00 93.44 190 ILE A O 1
ATOM 1543 N N . GLY A 1 191 ? -5.235 -7.688 -10.813 1.00 91.56 191 GLY A N 1
ATOM 1544 C CA . GLY A 1 191 ? -5.071 -8.324 -9.505 1.00 91.56 191 GLY A CA 1
ATOM 1545 C C . GLY A 1 191 ? -6.331 -9.045 -9.035 1.00 91.56 191 GLY A C 1
ATOM 1546 O O . GLY A 1 191 ? -6.237 -10.188 -8.597 1.00 91.56 191 GLY A O 1
ATOM 1547 N N . ARG A 1 192 ? -7.499 -8.417 -9.208 1.00 90.12 192 ARG A N 1
ATOM 1548 C CA . ARG A 1 192 ? -8.801 -9.035 -8.910 1.00 90.12 192 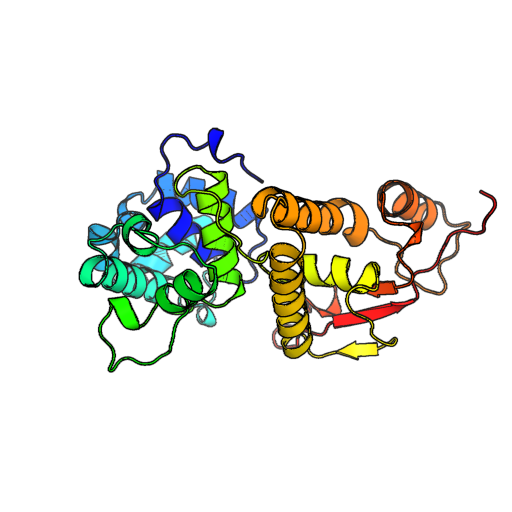ARG A CA 1
ATOM 1549 C C . ARG A 1 192 ? -9.082 -10.239 -9.805 1.00 90.12 192 ARG A C 1
ATOM 1551 O O . ARG A 1 192 ? -9.275 -11.341 -9.311 1.00 90.12 192 ARG A O 1
ATOM 1558 N N . SER A 1 193 ? -8.987 -10.046 -11.120 1.00 90.75 193 SER A N 1
ATOM 1559 C CA . SER A 1 193 ? -9.270 -11.107 -12.097 1.00 90.75 193 SER A CA 1
ATOM 1560 C C . SER A 1 193 ? -8.369 -12.330 -11.910 1.00 90.75 193 SER A C 1
ATOM 1562 O O . SER A 1 193 ? -8.812 -13.454 -12.114 1.00 90.75 193 SER A O 1
ATOM 1564 N N . TYR A 1 194 ? -7.105 -12.125 -11.530 1.00 88.56 194 TYR A N 1
ATOM 1565 C CA . TYR A 1 194 ? -6.160 -13.218 -11.314 1.00 88.56 194 TYR A CA 1
ATOM 1566 C C . TYR A 1 194 ? -6.547 -14.058 -10.095 1.00 88.56 194 TYR A C 1
ATOM 1568 O O . TYR A 1 194 ? -6.565 -15.279 -10.179 1.00 88.56 194 TYR A O 1
ATOM 1576 N N . LEU A 1 195 ? -6.897 -13.424 -8.976 1.00 85.38 195 LEU A N 1
ATOM 1577 C CA . LEU A 1 195 ? -7.289 -14.156 -7.769 1.00 85.38 195 LEU A CA 1
ATOM 1578 C C . LEU A 1 195 ? -8.658 -14.832 -7.918 1.00 85.38 195 LEU A C 1
ATOM 1580 O O . LEU A 1 195 ? -8.854 -15.919 -7.384 1.00 85.38 195 LEU A O 1
ATOM 1584 N N . ASP A 1 196 ? -9.564 -14.251 -8.708 1.00 86.00 196 ASP A N 1
ATOM 1585 C CA . ASP A 1 196 ? -10.840 -14.889 -9.053 1.00 86.00 196 ASP A CA 1
ATOM 1586 C C . ASP A 1 196 ? -10.645 -16.133 -9.942 1.00 86.00 196 ASP A C 1
ATOM 1588 O O . ASP A 1 196 ? -11.388 -17.107 -9.830 1.00 86.00 196 ASP A O 1
ATOM 1592 N N . GLN A 1 197 ? -9.644 -16.121 -10.830 1.00 89.81 197 GLN A N 1
ATOM 1593 C CA . GLN A 1 197 ? -9.324 -17.258 -11.705 1.00 89.81 197 GLN A CA 1
ATOM 1594 C C . GLN A 1 197 ? -8.511 -18.349 -11.001 1.00 89.81 197 GLN A C 1
ATOM 1596 O O . GLN A 1 197 ? -8.670 -19.530 -11.309 1.00 89.81 197 GLN A O 1
ATOM 1601 N N . PHE A 1 198 ? -7.632 -17.968 -10.075 1.00 90.00 198 PHE A N 1
ATOM 1602 C CA . PHE A 1 198 ? -6.735 -18.872 -9.360 1.00 90.00 198 PHE A CA 1
ATOM 1603 C C . PHE A 1 198 ? -7.097 -18.900 -7.874 1.00 90.00 198 PHE A C 1
ATOM 1605 O O . PHE A 1 198 ? -6.392 -18.331 -7.047 1.00 90.00 198 PHE A O 1
ATOM 1612 N N . LEU A 1 199 ? -8.191 -19.592 -7.546 1.00 85.50 199 LEU A N 1
ATOM 1613 C CA . LEU A 1 199 ? -8.787 -19.609 -6.202 1.00 85.50 199 LEU A CA 1
ATOM 1614 C C . LEU A 1 199 ? -7.832 -20.083 -5.089 1.00 85.50 199 LEU A C 1
ATOM 1616 O O . LEU A 1 199 ? -7.949 -19.631 -3.954 1.00 85.50 199 LEU A O 1
ATOM 1620 N N . ASP A 1 200 ? -6.867 -20.946 -5.415 1.00 88.50 200 ASP A N 1
ATOM 1621 C CA . ASP A 1 200 ? -5.867 -21.457 -4.464 1.00 88.50 200 ASP A CA 1
ATOM 1622 C C . ASP A 1 200 ? -4.642 -20.535 -4.309 1.00 88.50 200 ASP A C 1
ATOM 1624 O O . ASP A 1 200 ? -3.692 -20.849 -3.585 1.00 88.50 200 ASP A O 1
ATOM 1628 N N . MET A 1 201 ? -4.611 -19.403 -5.016 1.00 91.00 201 MET A N 1
ATOM 1629 C CA . MET A 1 201 ? -3.499 -18.465 -4.944 1.00 91.00 201 MET A CA 1
ATOM 1630 C C . MET A 1 201 ? -3.539 -17.691 -3.628 1.00 91.00 201 MET A C 1
ATOM 1632 O O . MET A 1 201 ? -4.440 -16.892 -3.391 1.00 91.00 201 MET A O 1
ATOM 1636 N N . ASP A 1 202 ? -2.510 -17.866 -2.797 1.00 93.81 202 ASP A N 1
ATOM 1637 C CA . ASP A 1 202 ? -2.360 -17.066 -1.585 1.00 93.81 202 ASP A CA 1
ATOM 1638 C C . ASP A 1 202 ? -2.124 -15.582 -1.956 1.00 93.81 202 ASP A C 1
ATOM 1640 O O . ASP A 1 202 ? -1.072 -15.245 -2.521 1.00 93.81 202 ASP A O 1
ATOM 1644 N N . PRO A 1 203 ? -3.058 -14.671 -1.618 1.00 93.75 203 PRO A N 1
ATOM 1645 C CA . PRO A 1 203 ? -2.976 -13.263 -1.999 1.00 93.75 203 PRO A CA 1
ATOM 1646 C C . PRO A 1 203 ? -1.774 -12.551 -1.371 1.00 93.75 203 PRO A C 1
ATOM 1648 O O . PRO A 1 203 ? -1.181 -11.669 -1.997 1.00 93.75 203 PRO A O 1
ATOM 1651 N N . VAL A 1 204 ? -1.363 -12.945 -0.159 1.00 94.50 204 VAL A N 1
ATOM 1652 C CA . VAL A 1 204 ? -0.184 -12.361 0.497 1.00 94.50 204 VAL A CA 1
ATOM 1653 C C . VAL A 1 204 ? 1.070 -12.782 -0.251 1.00 94.50 204 VAL A C 1
ATOM 1655 O O . VAL A 1 204 ? 1.859 -11.920 -0.632 1.00 94.50 204 VAL A O 1
ATOM 1658 N N . LEU A 1 205 ? 1.232 -14.082 -0.519 1.00 93.50 205 LEU A N 1
ATOM 1659 C CA . LEU A 1 205 ? 2.401 -14.592 -1.236 1.00 93.50 205 LEU A CA 1
ATOM 1660 C C . LEU A 1 205 ? 2.506 -13.968 -2.630 1.00 93.50 205 LEU A C 1
ATOM 1662 O O . LEU A 1 205 ? 3.589 -13.548 -3.041 1.00 93.50 205 LEU A O 1
ATOM 1666 N N . PHE A 1 206 ? 1.385 -13.857 -3.344 1.00 92.50 206 PHE A N 1
ATOM 1667 C CA . PHE A 1 206 ? 1.360 -13.253 -4.670 1.00 92.50 206 PHE A CA 1
ATOM 1668 C C . PHE A 1 206 ? 1.725 -11.762 -4.634 1.00 92.50 206 PHE A C 1
ATOM 1670 O O . PHE A 1 206 ? 2.577 -11.310 -5.405 1.00 92.50 206 PHE A O 1
ATOM 1677 N N . SER A 1 207 ? 1.157 -11.003 -3.691 1.00 92.94 207 SER A N 1
ATOM 1678 C CA . SER A 1 207 ? 1.518 -9.599 -3.481 1.00 92.94 207 SER A CA 1
ATOM 1679 C C . SER A 1 207 ? 3.005 -9.428 -3.155 1.00 92.94 207 SER A C 1
ATOM 1681 O O . SER A 1 207 ? 3.653 -8.521 -3.684 1.00 92.94 207 SER A O 1
ATOM 1683 N N . GLU A 1 208 ? 3.560 -10.272 -2.284 1.00 91.06 208 GLU A N 1
ATOM 1684 C CA . GLU A 1 208 ? 4.971 -10.207 -1.904 1.00 91.06 208 GLU A CA 1
ATOM 1685 C C . GLU A 1 208 ? 5.892 -10.575 -3.063 1.00 91.06 208 GLU A C 1
ATOM 1687 O O . GLU A 1 208 ? 6.897 -9.893 -3.278 1.00 91.06 208 GLU A O 1
ATOM 1692 N N . LEU A 1 209 ? 5.532 -11.591 -3.849 1.00 92.25 209 LEU A N 1
ATOM 1693 C CA . LEU A 1 209 ? 6.280 -12.002 -5.031 1.00 92.25 209 LEU A CA 1
ATOM 1694 C C . LEU A 1 209 ? 6.414 -10.846 -6.027 1.00 92.25 209 LEU A C 1
ATOM 1696 O O . LEU A 1 209 ? 7.528 -10.532 -6.449 1.00 92.25 209 LEU A O 1
ATOM 1700 N N . LEU A 1 210 ? 5.311 -10.169 -6.364 1.00 92.38 210 LEU A N 1
ATOM 1701 C CA . LEU A 1 210 ? 5.343 -9.016 -7.272 1.00 92.38 210 LEU A CA 1
ATOM 1702 C C . LEU A 1 210 ? 6.219 -7.886 -6.719 1.00 92.38 210 LEU A C 1
ATOM 1704 O O . LEU A 1 210 ? 7.019 -7.293 -7.450 1.00 92.38 210 LEU A O 1
ATOM 1708 N N . PHE A 1 211 ? 6.120 -7.607 -5.419 1.00 90.44 211 PHE A N 1
ATOM 1709 C CA . PHE A 1 211 ? 6.940 -6.585 -4.781 1.00 90.44 211 PHE A CA 1
ATOM 1710 C C . PHE A 1 211 ? 8.439 -6.936 -4.806 1.00 90.44 211 PHE A C 1
ATOM 1712 O O . PHE A 1 211 ? 9.267 -6.084 -5.151 1.00 90.44 211 PHE A O 1
ATOM 1719 N N . VAL A 1 212 ? 8.801 -8.183 -4.486 1.00 89.88 212 VAL A N 1
ATOM 1720 C CA . VAL A 1 212 ? 10.188 -8.680 -4.493 1.00 89.88 212 VAL A CA 1
ATOM 1721 C C . VAL A 1 212 ? 10.760 -8.690 -5.907 1.00 89.88 212 VAL A C 1
ATOM 1723 O O . VAL A 1 212 ? 11.830 -8.117 -6.114 1.00 89.88 212 VAL A O 1
ATOM 1726 N N . LEU A 1 213 ? 10.035 -9.236 -6.889 1.00 91.38 213 LEU A N 1
ATOM 1727 C CA . LEU A 1 213 ? 10.441 -9.218 -8.300 1.00 91.38 213 LEU A CA 1
ATOM 1728 C C . LEU A 1 213 ? 10.724 -7.793 -8.766 1.00 91.38 213 LEU A C 1
ATOM 1730 O O . LEU A 1 213 ? 11.755 -7.512 -9.377 1.00 91.38 213 LEU A O 1
ATOM 1734 N N . SER A 1 214 ? 9.849 -6.857 -8.409 1.00 91.25 214 SER A N 1
ATOM 1735 C CA . SER A 1 214 ? 10.056 -5.461 -8.749 1.00 91.25 214 SER A CA 1
ATOM 1736 C C . SER A 1 214 ? 11.331 -4.895 -8.121 1.00 91.25 214 SER A C 1
ATOM 1738 O O . SER A 1 214 ? 12.107 -4.212 -8.793 1.00 91.25 214 SER A O 1
ATOM 1740 N N . ARG A 1 215 ? 11.539 -5.111 -6.818 1.00 87.31 215 ARG A N 1
ATOM 1741 C CA . ARG A 1 215 ? 12.620 -4.476 -6.051 1.00 87.31 215 ARG A CA 1
ATOM 1742 C C . ARG A 1 215 ? 13.994 -5.058 -6.367 1.00 87.31 215 ARG A C 1
ATOM 1744 O O . ARG A 1 215 ? 14.941 -4.281 -6.494 1.00 87.31 215 ARG A O 1
ATOM 1751 N N . GLU A 1 216 ? 14.078 -6.379 -6.473 1.00 85.62 216 GLU A N 1
ATOM 1752 C CA . GLU A 1 216 ? 15.339 -7.107 -6.625 1.00 85.62 216 GLU A CA 1
ATOM 1753 C C . GLU A 1 216 ? 15.705 -7.320 -8.094 1.00 85.62 216 GLU A C 1
ATOM 1755 O O . GLU A 1 216 ? 16.854 -7.101 -8.463 1.00 85.62 216 GLU A O 1
ATOM 1760 N N . ALA A 1 217 ? 14.737 -7.641 -8.959 1.00 86.81 217 ALA A N 1
ATOM 1761 C CA . ALA A 1 217 ? 15.001 -7.802 -10.387 1.00 86.81 217 ALA A CA 1
ATOM 1762 C C . ALA A 1 217 ? 14.765 -6.488 -11.147 1.00 86.81 217 ALA A C 1
ATOM 1764 O O . ALA A 1 217 ? 15.705 -5.839 -11.603 1.00 86.81 217 ALA A O 1
ATOM 1765 N N . CYS A 1 218 ? 13.520 -6.020 -11.253 1.00 88.88 218 CYS A N 1
ATOM 1766 C CA . CYS A 1 218 ? 13.190 -4.945 -12.198 1.00 88.88 218 CYS A CA 1
ATOM 1767 C C . CYS A 1 218 ? 13.832 -3.583 -11.872 1.00 88.88 218 CYS A C 1
ATOM 1769 O O . CYS A 1 218 ? 13.927 -2.727 -12.747 1.00 88.88 218 CYS A O 1
ATOM 1771 N N . ARG A 1 219 ? 14.265 -3.339 -10.627 1.00 87.12 219 ARG A N 1
ATOM 1772 C CA . ARG A 1 219 ? 14.877 -2.061 -10.217 1.00 87.12 219 ARG A CA 1
ATOM 1773 C C . ARG A 1 219 ? 16.192 -1.764 -10.925 1.00 87.12 219 ARG A C 1
ATOM 1775 O O . ARG A 1 219 ? 16.467 -0.599 -11.196 1.00 87.12 219 ARG A O 1
ATOM 1782 N N . LEU A 1 220 ? 17.000 -2.792 -11.161 1.00 86.88 220 LEU A N 1
ATOM 1783 C CA . LEU A 1 220 ? 18.332 -2.657 -11.751 1.00 86.88 220 LEU A CA 1
ATOM 1784 C C . LEU A 1 220 ? 18.366 -3.063 -13.228 1.00 86.88 220 LEU A C 1
ATOM 1786 O O . LEU A 1 220 ? 19.436 -3.000 -13.839 1.00 86.88 220 LEU A O 1
ATOM 1790 N N . ALA A 1 221 ? 17.205 -3.423 -13.789 1.00 87.69 221 ALA A N 1
ATOM 1791 C CA . ALA A 1 221 ? 17.059 -3.819 -15.179 1.00 87.69 221 ALA A CA 1
ATOM 1792 C C . ALA A 1 221 ? 17.744 -2.815 -16.113 1.00 87.69 221 ALA A C 1
ATOM 1794 O O . ALA A 1 221 ? 17.680 -1.596 -15.912 1.00 87.69 221 ALA A O 1
ATOM 1795 N N . VAL A 1 222 ? 18.426 -3.344 -17.128 1.00 89.12 222 VAL A N 1
ATOM 1796 C CA . VAL A 1 222 ? 18.974 -2.528 -18.212 1.00 89.12 222 VAL A CA 1
ATOM 1797 C C . VAL A 1 222 ? 17.791 -1.937 -18.975 1.00 89.12 222 VAL A C 1
ATOM 1799 O O . VAL A 1 222 ? 16.834 -2.638 -19.300 1.00 89.12 222 VAL A O 1
ATOM 1802 N N . ASN A 1 223 ? 17.824 -0.625 -19.158 1.00 86.25 223 ASN A N 1
ATOM 1803 C CA . ASN A 1 223 ? 16.691 0.187 -19.591 1.00 86.25 223 ASN A CA 1
ATOM 1804 C C . ASN A 1 223 ? 17.074 1.227 -20.643 1.00 86.25 223 ASN A C 1
ATOM 1806 O O . ASN A 1 223 ? 16.363 2.211 -20.821 1.00 86.25 223 ASN A O 1
ATOM 1810 N N . ASP A 1 224 ? 18.213 1.000 -21.282 1.00 87.19 224 ASP A N 1
ATOM 1811 C CA . ASP A 1 224 ? 18.726 1.779 -22.391 1.00 87.19 224 ASP A CA 1
ATOM 1812 C C . ASP A 1 224 ? 18.669 0.890 -23.641 1.00 87.19 224 ASP A C 1
ATOM 1814 O O . ASP A 1 224 ? 19.388 -0.112 -23.681 1.00 87.19 224 ASP A O 1
ATOM 1818 N N . PRO A 1 225 ? 17.788 1.173 -24.615 1.00 83.88 225 PRO A N 1
ATOM 1819 C CA . PRO A 1 225 ? 17.704 0.399 -25.853 1.00 83.88 225 PRO A CA 1
ATOM 1820 C C . PRO A 1 225 ? 19.047 0.288 -26.589 1.00 83.88 225 PRO A C 1
ATOM 1822 O O . PRO A 1 225 ? 19.298 -0.738 -27.219 1.00 83.88 225 PRO A O 1
ATOM 1825 N N . ASP A 1 226 ? 19.921 1.285 -26.424 1.00 88.38 226 ASP A N 1
ATOM 1826 C CA . ASP A 1 226 ? 21.232 1.384 -27.068 1.00 88.38 226 ASP A CA 1
ATOM 1827 C C . ASP A 1 226 ? 22.376 0.909 -26.151 1.00 88.38 226 ASP A C 1
ATOM 1829 O O . ASP A 1 226 ? 23.543 1.238 -26.365 1.00 88.38 226 ASP A O 1
ATOM 1833 N N . ALA A 1 227 ? 22.058 0.132 -25.107 1.00 90.44 227 ALA A N 1
ATOM 1834 C CA . ALA A 1 227 ? 23.038 -0.344 -24.138 1.00 90.44 227 ALA A CA 1
ATOM 1835 C C . ALA A 1 227 ? 24.204 -1.101 -24.801 1.00 90.44 227 ALA A C 1
ATOM 1837 O O . ALA A 1 227 ? 24.017 -2.140 -25.441 1.00 90.44 227 ALA A O 1
ATOM 1838 N N . ASP A 1 228 ? 25.426 -0.632 -24.547 1.00 93.31 228 ASP A N 1
ATOM 1839 C CA . ASP A 1 228 ? 26.648 -1.332 -24.924 1.00 93.31 228 ASP A CA 1
ATOM 1840 C C . ASP A 1 228 ? 26.864 -2.556 -24.021 1.00 93.31 228 ASP A C 1
ATOM 1842 O O . ASP A 1 228 ? 27.262 -2.454 -22.859 1.00 93.31 228 ASP A O 1
ATOM 1846 N N . TRP A 1 229 ? 26.609 -3.745 -24.562 1.00 93.06 229 TRP A N 1
ATOM 1847 C CA . TRP A 1 229 ? 26.787 -5.012 -23.849 1.00 93.06 229 TRP A CA 1
ATOM 1848 C C . TRP A 1 229 ? 28.251 -5.402 -23.631 1.00 93.06 229 TRP A C 1
ATOM 1850 O O . TRP A 1 229 ? 28.504 -6.376 -22.922 1.00 93.06 229 TRP A O 1
ATOM 1860 N N . SER A 1 230 ? 29.206 -4.674 -24.214 1.00 92.44 230 SER A N 1
ATOM 1861 C CA . SER A 1 230 ? 30.623 -4.831 -23.891 1.00 92.44 230 SER A CA 1
ATOM 1862 C C . SER A 1 230 ? 31.019 -4.076 -22.617 1.00 92.44 230 SER A C 1
ATOM 1864 O O . SER A 1 230 ? 32.010 -4.446 -21.984 1.00 92.44 230 SER A O 1
ATOM 1866 N N . ASP A 1 231 ? 30.221 -3.090 -22.181 1.00 94.75 231 ASP A N 1
ATOM 1867 C CA . ASP A 1 231 ? 30.458 -2.357 -20.939 1.00 94.75 231 ASP A CA 1
ATOM 1868 C C . ASP A 1 231 ? 30.284 -3.293 -19.721 1.00 94.75 231 ASP A C 1
ATOM 1870 O O . ASP A 1 231 ? 29.178 -3.795 -19.450 1.00 94.75 231 ASP A O 1
ATOM 1874 N N . PRO A 1 232 ? 31.342 -3.504 -18.908 1.00 94.19 232 PRO A N 1
ATOM 1875 C CA . PRO A 1 232 ? 31.253 -4.296 -17.686 1.00 94.19 232 PRO A CA 1
ATOM 1876 C C . PRO A 1 232 ? 30.175 -3.807 -16.707 1.00 94.19 232 PRO A C 1
ATOM 1878 O O . PRO A 1 232 ? 29.671 -4.601 -15.904 1.00 94.19 232 PRO A O 1
ATOM 1881 N N . SER A 1 233 ? 29.816 -2.521 -16.739 1.00 93.25 233 SER A N 1
ATOM 1882 C CA . SER A 1 233 ? 28.775 -1.931 -15.895 1.00 93.25 233 SER A CA 1
ATOM 1883 C C . SER A 1 233 ? 27.372 -2.416 -16.292 1.00 93.25 233 SER A C 1
ATOM 1885 O O . SER A 1 233 ? 26.597 -2.835 -15.422 1.00 93.25 233 SER A O 1
ATOM 1887 N N . VAL A 1 234 ? 27.077 -2.466 -17.597 1.00 93.25 234 VAL A N 1
ATOM 1888 C CA . VAL A 1 234 ? 25.820 -2.979 -18.164 1.00 93.25 234 VAL A CA 1
ATOM 1889 C C . VAL A 1 234 ? 25.690 -4.474 -17.885 1.00 93.25 234 VAL A C 1
ATOM 1891 O O . VAL A 1 234 ? 24.674 -4.918 -17.337 1.00 93.25 234 VAL A O 1
ATOM 1894 N N . LEU A 1 235 ? 26.747 -5.249 -18.154 1.00 92.19 235 LEU A N 1
ATOM 1895 C CA . LEU A 1 235 ? 26.775 -6.689 -17.877 1.00 92.19 235 LEU A CA 1
ATOM 1896 C C . LEU A 1 235 ? 26.576 -6.998 -16.392 1.00 92.19 235 LEU A C 1
ATOM 1898 O O . LEU A 1 235 ? 25.814 -7.902 -16.041 1.00 92.19 235 LEU A O 1
ATOM 1902 N N . ARG A 1 236 ? 27.231 -6.243 -15.501 1.00 92.50 236 ARG A N 1
ATOM 1903 C CA . ARG A 1 236 ? 27.064 -6.402 -14.051 1.00 92.50 236 ARG A CA 1
ATOM 1904 C C . ARG A 1 236 ? 25.624 -6.132 -13.630 1.00 92.50 236 ARG A C 1
ATOM 1906 O O . ARG A 1 236 ? 25.058 -6.951 -12.907 1.00 92.50 236 ARG A O 1
ATOM 1913 N N . ARG A 1 237 ? 25.019 -5.033 -14.100 1.00 91.62 237 ARG A N 1
ATOM 1914 C CA . ARG A 1 237 ? 23.609 -4.713 -13.822 1.00 91.62 237 ARG A CA 1
ATOM 1915 C C . ARG A 1 237 ? 22.687 -5.839 -14.272 1.00 91.62 237 ARG A C 1
ATOM 1917 O O . ARG A 1 237 ? 21.858 -6.279 -13.480 1.00 91.62 237 ARG A O 1
ATOM 1924 N N . TYR A 1 238 ? 22.855 -6.341 -15.495 1.00 92.19 238 TYR A N 1
ATOM 1925 C CA . TYR A 1 238 ? 22.067 -7.460 -16.019 1.00 92.19 238 TYR A CA 1
ATOM 1926 C C . TYR A 1 238 ? 22.210 -8.727 -15.162 1.00 92.19 238 TYR A C 1
ATOM 1928 O O . TYR A 1 238 ? 21.202 -9.305 -14.749 1.00 92.19 238 TYR A O 1
ATOM 1936 N N . ARG A 1 239 ? 23.448 -9.121 -14.830 1.00 91.94 239 ARG A N 1
ATOM 1937 C CA . ARG A 1 239 ? 23.753 -10.306 -14.005 1.00 91.94 239 ARG A CA 1
ATOM 1938 C C . ARG A 1 239 ? 23.190 -10.220 -12.587 1.00 91.94 239 ARG A C 1
ATOM 1940 O O . ARG A 1 239 ? 22.860 -11.245 -12.010 1.00 91.94 239 ARG A O 1
ATOM 1947 N N . GLN A 1 240 ? 23.074 -9.016 -12.033 1.00 91.19 240 GLN A N 1
ATOM 1948 C CA . GLN A 1 240 ? 22.494 -8.775 -10.708 1.00 91.19 240 GLN A CA 1
ATOM 1949 C C . GLN A 1 240 ? 20.966 -8.628 -10.726 1.00 91.19 240 GLN A C 1
ATOM 1951 O O . GLN A 1 240 ? 20.371 -8.453 -9.667 1.00 91.19 240 GLN A O 1
ATOM 1956 N N . SER A 1 241 ? 20.331 -8.651 -11.902 1.00 90.69 241 SER A N 1
ATOM 1957 C CA . SER A 1 241 ? 18.899 -8.385 -12.049 1.00 90.69 241 SER A CA 1
ATOM 1958 C C . SER A 1 241 ? 18.209 -9.361 -12.996 1.00 90.69 241 SER A C 1
ATOM 1960 O O . SER A 1 241 ? 17.806 -10.442 -12.577 1.00 90.69 241 SER A O 1
ATOM 1962 N N . CYS A 1 242 ? 18.063 -8.995 -14.271 1.00 89.25 242 CYS A N 1
ATOM 1963 C CA . CYS A 1 242 ? 17.298 -9.742 -15.261 1.00 89.25 242 CYS A CA 1
ATOM 1964 C C . CYS A 1 242 ? 17.801 -11.180 -15.420 1.00 89.25 242 CYS A C 1
ATOM 1966 O O . CYS A 1 242 ? 16.973 -12.075 -15.513 1.00 89.25 242 CYS A O 1
ATOM 1968 N N . ALA A 1 243 ? 19.116 -11.421 -15.362 1.00 90.19 243 ALA A N 1
ATOM 1969 C CA . ALA A 1 243 ? 19.683 -12.768 -15.486 1.00 90.19 243 ALA A CA 1
ATOM 1970 C C . ALA A 1 243 ? 19.229 -13.739 -14.380 1.00 90.19 243 ALA A C 1
ATOM 1972 O O . ALA A 1 243 ? 19.248 -14.948 -14.579 1.00 90.19 243 ALA A O 1
ATOM 1973 N N . LEU A 1 244 ? 18.847 -13.211 -13.213 1.00 89.69 244 LEU A N 1
ATOM 1974 C CA . LEU A 1 244 ? 18.366 -13.983 -12.064 1.00 89.69 244 LEU A CA 1
ATOM 1975 C C . LEU A 1 244 ? 16.833 -14.036 -12.007 1.00 89.69 244 LEU A C 1
ATOM 1977 O O . LEU A 1 244 ? 16.264 -14.691 -11.136 1.00 89.69 244 LEU A O 1
ATOM 1981 N N . CYS A 1 245 ? 16.150 -13.312 -12.896 1.00 90.12 245 CYS A N 1
ATOM 1982 C CA . CYS A 1 245 ? 14.703 -13.205 -12.879 1.00 90.12 245 CYS A CA 1
ATOM 1983 C C . CYS A 1 245 ? 14.073 -14.427 -13.564 1.00 90.12 245 CYS A C 1
ATOM 1985 O O . CYS A 1 245 ? 14.318 -14.643 -14.752 1.00 90.12 245 CYS A O 1
ATOM 1987 N N . PRO A 1 246 ? 13.171 -15.171 -12.898 1.00 89.88 246 PRO A N 1
ATOM 1988 C CA . PRO A 1 246 ? 12.497 -16.315 -13.519 1.00 89.88 246 PRO A CA 1
ATOM 1989 C C . PRO A 1 246 ? 11.577 -15.917 -14.686 1.00 89.88 246 PRO A C 1
ATOM 1991 O O . PRO A 1 246 ? 11.132 -16.771 -15.447 1.00 89.88 246 PRO A O 1
ATOM 1994 N N . LEU A 1 247 ? 11.285 -14.621 -14.837 1.00 90.69 247 LEU A N 1
ATOM 1995 C CA . LEU A 1 247 ? 10.419 -14.078 -15.881 1.00 90.69 247 LEU A CA 1
ATOM 1996 C C . LEU A 1 247 ? 11.193 -13.396 -17.019 1.00 90.69 247 LEU A C 1
ATOM 1998 O O . LEU A 1 247 ? 10.564 -12.800 -17.886 1.00 90.69 247 LEU A O 1
ATOM 2002 N N . GLU A 1 248 ? 12.529 -13.478 -17.045 1.00 89.75 248 GLU A N 1
ATOM 2003 C CA . GLU A 1 248 ? 13.382 -12.793 -18.033 1.00 89.75 248 GLU A CA 1
ATOM 2004 C C . GLU A 1 248 ? 12.901 -13.010 -19.477 1.00 89.75 248 GLU A C 1
ATOM 2006 O O . GLU A 1 248 ? 12.673 -12.043 -20.209 1.00 89.75 248 GLU A O 1
ATOM 2011 N N . ASN A 1 249 ? 12.629 -14.265 -19.842 1.00 87.94 249 ASN A N 1
ATOM 2012 C CA . ASN A 1 249 ? 12.220 -14.644 -21.194 1.00 87.94 249 ASN A CA 1
ATOM 2013 C C . ASN A 1 249 ? 10.861 -14.068 -21.618 1.00 87.94 249 ASN A C 1
ATOM 2015 O O . ASN A 1 249 ? 10.579 -14.004 -22.811 1.00 87.94 249 ASN A O 1
ATOM 2019 N N . ARG A 1 250 ? 10.021 -13.660 -20.659 1.00 88.19 250 ARG A N 1
ATOM 2020 C CA . ARG A 1 250 ? 8.704 -13.055 -20.910 1.00 88.19 250 ARG A CA 1
ATOM 2021 C C . ARG A 1 250 ? 8.743 -11.531 -20.920 1.00 88.19 250 ARG A C 1
ATOM 2023 O O . ARG A 1 250 ? 7.718 -10.909 -21.172 1.00 88.19 250 ARG A O 1
ATOM 2030 N N . CYS A 1 251 ? 9.893 -10.933 -20.612 1.00 90.44 251 CYS A N 1
ATOM 2031 C CA . CYS A 1 251 ? 10.009 -9.491 -20.522 1.00 90.44 251 CYS A CA 1
ATOM 2032 C C . CYS A 1 251 ? 10.585 -8.895 -21.804 1.00 90.44 251 CYS A C 1
ATOM 2034 O O . CYS A 1 251 ? 11.768 -9.093 -22.091 1.00 90.44 251 CYS A O 1
ATOM 2036 N N . ASP A 1 252 ? 9.789 -8.103 -22.516 1.00 88.50 252 ASP A N 1
ATOM 2037 C CA . ASP A 1 252 ? 10.215 -7.372 -23.724 1.00 88.50 252 ASP A CA 1
ATOM 2038 C C . ASP A 1 252 ? 10.248 -5.852 -23.518 1.00 88.50 252 ASP A C 1
ATOM 2040 O O . ASP A 1 252 ? 10.762 -5.108 -24.351 1.00 88.50 252 ASP A O 1
ATOM 2044 N N . GLN A 1 253 ? 9.750 -5.384 -22.374 1.00 91.19 253 GLN A N 1
ATOM 2045 C CA . GLN A 1 253 ? 9.675 -3.971 -22.024 1.00 91.19 253 GLN A CA 1
ATOM 2046 C C . GLN A 1 253 ? 10.198 -3.732 -20.613 1.00 91.19 253 GLN A C 1
ATOM 2048 O O . GLN A 1 253 ? 10.324 -4.653 -19.802 1.00 91.19 253 GLN A O 1
ATOM 2053 N N . THR A 1 254 ? 10.524 -2.479 -20.320 1.00 89.56 254 THR A N 1
ATOM 2054 C CA . THR A 1 254 ? 10.888 -2.040 -18.975 1.00 89.56 254 THR A CA 1
ATOM 2055 C C . THR A 1 254 ? 10.327 -0.657 -18.686 1.00 89.56 254 THR A C 1
ATOM 2057 O O . THR A 1 254 ? 10.072 0.139 -19.590 1.00 89.56 254 THR A O 1
ATOM 2060 N N . VAL A 1 255 ? 10.119 -0.378 -17.400 1.00 90.12 255 VAL A N 1
ATOM 2061 C CA . VAL A 1 255 ? 9.511 0.867 -16.925 1.00 90.12 255 VAL A CA 1
ATOM 2062 C C . VAL A 1 255 ? 10.534 1.704 -16.169 1.00 90.12 255 VAL A C 1
ATOM 2064 O O . VAL A 1 255 ? 11.109 1.264 -15.165 1.00 90.12 255 VAL A O 1
ATOM 2067 N N . LEU A 1 256 ? 10.729 2.946 -16.610 1.00 85.81 256 LEU A N 1
ATOM 2068 C CA . LEU A 1 256 ? 11.695 3.861 -16.006 1.00 85.81 256 LEU A CA 1
ATOM 2069 C C . LEU A 1 256 ? 11.186 4.390 -14.661 1.00 85.81 256 LEU A C 1
ATOM 2071 O O . LEU A 1 256 ? 10.110 4.971 -14.554 1.00 85.81 256 LEU A O 1
ATOM 2075 N N . SER A 1 257 ? 11.988 4.218 -13.606 1.00 82.00 257 SER A N 1
ATOM 2076 C CA . SER A 1 257 ? 11.613 4.662 -12.250 1.00 82.00 257 SER A CA 1
ATOM 2077 C C . SER A 1 257 ? 11.738 6.172 -12.044 1.00 82.00 257 SER A C 1
ATOM 2079 O O . SER A 1 257 ? 10.987 6.742 -11.254 1.00 82.00 257 SER A O 1
ATOM 2081 N N . LYS A 1 258 ? 12.675 6.816 -12.751 1.00 80.50 258 LYS A N 1
ATOM 2082 C CA . LYS A 1 258 ? 12.991 8.246 -12.605 1.00 80.50 258 LYS A CA 1
ATOM 2083 C C . LYS A 1 258 ? 11.798 9.154 -12.930 1.00 80.50 258 LYS A C 1
ATOM 2085 O O . LYS A 1 258 ? 11.563 10.129 -12.227 1.00 80.50 258 LYS A O 1
ATOM 2090 N N . ASP A 1 259 ? 10.992 8.786 -13.923 1.00 78.38 259 ASP A N 1
ATOM 2091 C CA . ASP A 1 259 ? 9.910 9.650 -14.408 1.00 78.38 259 ASP A CA 1
ATOM 2092 C C . ASP A 1 259 ? 8.636 9.526 -13.550 1.00 78.38 259 ASP A C 1
ATOM 2094 O O . ASP A 1 259 ? 7.808 10.438 -13.482 1.00 78.38 259 ASP A O 1
ATOM 2098 N N . TYR A 1 260 ? 8.507 8.422 -12.808 1.00 80.38 260 TYR A N 1
ATOM 2099 C CA . TYR A 1 260 ? 7.427 8.238 -11.841 1.00 80.38 260 TYR A CA 1
ATOM 2100 C C . TYR A 1 260 ? 7.699 8.957 -10.513 1.00 80.38 260 TYR A C 1
ATOM 2102 O O . TYR A 1 260 ? 6.771 9.409 -9.833 1.00 80.38 260 TYR A O 1
ATOM 2110 N N . TYR A 1 261 ? 8.972 9.081 -10.135 1.00 78.00 261 TYR A N 1
ATOM 2111 C CA . TYR A 1 261 ? 9.423 9.813 -8.953 1.00 78.00 261 TYR A CA 1
ATOM 2112 C C . TYR A 1 261 ? 10.257 11.022 -9.377 1.00 78.00 261 TYR A C 1
ATOM 2114 O O . TYR A 1 261 ? 11.460 11.030 -9.133 1.00 78.00 261 TYR A O 1
ATOM 2122 N N . PRO A 1 262 ? 9.642 12.046 -9.994 1.00 69.19 262 PRO A N 1
ATOM 2123 C CA . PRO A 1 262 ? 10.411 13.142 -10.546 1.00 69.19 262 PRO A CA 1
ATOM 2124 C C . PRO A 1 262 ? 11.138 13.907 -9.436 1.00 69.19 262 PRO A C 1
ATOM 2126 O O . PRO A 1 262 ? 10.547 14.245 -8.402 1.00 69.19 262 PRO A O 1
ATOM 2129 N N . ASP A 1 263 ? 12.409 14.216 -9.693 1.00 64.06 263 ASP A N 1
ATOM 2130 C CA . ASP A 1 263 ? 13.266 14.987 -8.786 1.00 64.06 263 ASP A CA 1
ATOM 2131 C C . ASP A 1 263 ? 12.773 16.434 -8.633 1.00 64.06 263 ASP A C 1
ATOM 2133 O O . ASP A 1 263 ? 12.917 17.057 -7.579 1.00 64.06 263 ASP A O 1
ATOM 2137 N N . LYS A 1 264 ? 12.118 16.971 -9.671 1.00 70.69 264 LYS A N 1
ATOM 2138 C CA . LYS A 1 264 ? 11.537 18.316 -9.655 1.00 70.69 264 LYS A CA 1
ATOM 2139 C C . LYS A 1 264 ? 10.201 18.324 -8.909 1.00 70.69 264 LYS A C 1
ATOM 2141 O O . LYS A 1 264 ? 9.234 17.664 -9.298 1.00 70.69 264 LYS A O 1
ATOM 2146 N N . LYS A 1 265 ? 10.120 19.128 -7.843 1.00 70.06 265 LYS A N 1
ATOM 2147 C CA . LYS A 1 265 ? 8.881 19.363 -7.084 1.00 70.06 265 LYS A CA 1
ATOM 2148 C C . LYS A 1 265 ? 7.791 19.895 -8.027 1.00 70.06 265 LYS A C 1
ATOM 2150 O O . LYS A 1 265 ? 7.988 20.909 -8.681 1.00 70.06 265 LYS A O 1
ATOM 2155 N N . GLY A 1 266 ? 6.650 19.207 -8.079 1.00 68.88 266 GLY A N 1
ATOM 2156 C CA . GLY A 1 266 ? 5.495 19.600 -8.897 1.00 68.88 266 GLY A CA 1
ATOM 2157 C C . GLY A 1 266 ? 5.455 19.008 -10.309 1.00 68.88 266 GLY A C 1
ATOM 2158 O O . GLY A 1 266 ? 4.426 19.131 -10.964 1.00 68.88 266 GLY A O 1
ATOM 2159 N N . ALA A 1 267 ? 6.507 18.319 -10.766 1.00 75.56 267 ALA A N 1
ATOM 2160 C CA . ALA A 1 267 ? 6.442 17.612 -12.041 1.00 75.56 267 ALA A CA 1
ATOM 2161 C C . ALA A 1 267 ? 5.408 16.465 -11.982 1.00 75.56 267 ALA A C 1
ATOM 2163 O O . ALA A 1 267 ? 5.308 15.780 -10.950 1.00 75.56 267 ALA A O 1
ATOM 2164 N N . PRO A 1 268 ? 4.630 16.251 -13.060 1.00 81.44 268 PRO A N 1
ATOM 2165 C CA . PRO A 1 268 ? 3.680 15.155 -13.118 1.00 81.44 268 PRO A CA 1
ATOM 2166 C C . PRO A 1 268 ? 4.433 13.828 -13.058 1.00 81.44 268 PRO A C 1
ATOM 2168 O O . PRO A 1 268 ? 5.491 13.665 -13.660 1.00 81.44 268 PRO A O 1
ATOM 2171 N N . ARG A 1 269 ? 3.874 12.867 -12.323 1.00 86.75 269 ARG A N 1
ATOM 2172 C CA . ARG A 1 269 ? 4.368 11.491 -12.375 1.00 86.75 269 ARG A CA 1
ATOM 2173 C C . ARG A 1 269 ? 3.952 10.898 -13.707 1.00 86.75 269 ARG A C 1
ATOM 2175 O O . ARG A 1 269 ? 2.769 10.977 -14.040 1.00 86.75 269 ARG A O 1
ATOM 2182 N N . VAL A 1 270 ? 4.881 10.266 -14.406 1.00 91.75 270 VAL A N 1
ATOM 2183 C CA . VAL A 1 270 ? 4.583 9.518 -15.629 1.00 91.75 270 VAL A CA 1
ATOM 2184 C C . VAL A 1 270 ? 5.171 8.116 -15.551 1.00 91.75 270 VAL A C 1
ATOM 2186 O O . VAL A 1 270 ? 6.148 7.862 -14.849 1.00 91.75 270 VAL A O 1
ATOM 2189 N N . VAL A 1 271 ? 4.521 7.180 -16.231 1.00 92.75 271 VAL A N 1
ATOM 2190 C CA . VAL A 1 271 ? 5.035 5.831 -16.459 1.00 92.75 271 VAL A CA 1
ATOM 2191 C C . VAL A 1 271 ? 5.665 5.839 -17.842 1.00 92.75 271 VAL A C 1
ATOM 2193 O O . VAL A 1 271 ? 4.937 5.916 -18.826 1.00 92.75 271 VAL A O 1
ATOM 2196 N N . THR A 1 272 ? 6.993 5.791 -17.912 1.00 93.56 272 THR A N 1
ATOM 2197 C CA . THR A 1 272 ? 7.714 5.710 -19.189 1.00 93.56 272 THR A CA 1
ATOM 2198 C C . THR A 1 272 ? 8.053 4.259 -19.485 1.00 93.56 272 THR A C 1
ATOM 2200 O O . THR A 1 272 ? 8.728 3.609 -18.679 1.00 93.56 272 THR A O 1
ATOM 2203 N N . VAL A 1 273 ? 7.580 3.764 -20.623 1.00 93.88 273 VAL A N 1
ATOM 2204 C CA . VAL A 1 273 ? 7.812 2.407 -21.121 1.00 93.88 273 VAL A CA 1
ATOM 2205 C C . VAL A 1 273 ? 8.794 2.482 -22.276 1.00 93.88 273 VAL A C 1
ATOM 2207 O O . VAL A 1 273 ? 8.584 3.266 -23.198 1.00 93.88 273 VAL A O 1
ATOM 2210 N N . VAL A 1 274 ? 9.840 1.661 -22.223 1.00 92.50 274 VAL A N 1
ATOM 2211 C CA . VAL A 1 274 ? 10.838 1.527 -23.292 1.00 92.50 274 VAL A CA 1
ATOM 2212 C C . VAL A 1 274 ? 11.062 0.050 -23.626 1.00 92.50 274 VAL A C 1
ATOM 2214 O O . VAL A 1 274 ? 10.828 -0.809 -22.759 1.00 92.50 274 VAL A O 1
ATOM 2217 N N . PRO A 1 275 ? 11.524 -0.273 -24.847 1.00 91.31 275 PRO A N 1
ATOM 2218 C CA . PRO A 1 275 ? 11.985 -1.613 -25.177 1.00 91.31 275 PRO A CA 1
ATOM 2219 C C . PRO A 1 275 ? 13.046 -2.077 -24.180 1.00 91.31 275 PRO A C 1
ATOM 2221 O O . PRO A 1 275 ? 13.930 -1.313 -23.784 1.00 91.31 275 PRO A O 1
ATOM 2224 N N . ARG A 1 276 ? 12.967 -3.339 -23.754 1.00 88.88 276 ARG A N 1
ATOM 2225 C CA . ARG A 1 276 ? 14.015 -3.919 -22.917 1.00 88.88 276 ARG A CA 1
ATOM 2226 C C . ARG A 1 276 ? 15.138 -4.437 -23.819 1.00 88.88 276 ARG A C 1
ATOM 2228 O O . ARG A 1 276 ? 14.898 -5.385 -24.570 1.00 88.88 276 ARG A O 1
ATOM 2235 N N . PRO A 1 277 ? 16.369 -3.915 -23.708 1.00 88.69 277 PRO A N 1
ATOM 2236 C CA . PRO A 1 277 ? 17.503 -4.515 -24.395 1.00 88.69 277 PRO A CA 1
ATOM 2237 C C . PRO A 1 277 ? 17.748 -5.922 -23.826 1.00 88.69 277 PRO A C 1
ATOM 2239 O O . PRO A 1 277 ? 17.717 -6.139 -22.606 1.00 88.69 277 PRO A O 1
ATOM 2242 N N . LYS A 1 278 ? 18.004 -6.894 -24.703 1.00 87.25 278 LYS A N 1
ATOM 2243 C CA . LYS A 1 278 ? 18.434 -8.245 -24.316 1.00 87.25 278 LYS A CA 1
ATOM 2244 C C . LYS A 1 278 ? 19.910 -8.418 -24.665 1.00 87.25 278 LYS A C 1
ATOM 2246 O O . LYS A 1 278 ? 20.332 -7.894 -25.697 1.00 87.25 278 LYS A O 1
ATOM 2251 N N . PRO A 1 279 ? 20.692 -9.139 -23.842 1.00 85.62 279 PRO A N 1
ATOM 2252 C CA . PRO A 1 279 ? 22.059 -9.452 -24.219 1.00 85.62 279 PRO A CA 1
ATOM 2253 C C . PRO A 1 279 ? 22.064 -10.252 -25.530 1.00 85.62 279 PRO A C 1
ATOM 2255 O O . PRO A 1 279 ? 21.110 -10.994 -25.805 1.00 85.62 279 PRO A O 1
ATOM 2258 N N . PRO A 1 280 ? 23.134 -10.152 -26.335 1.00 82.88 280 PRO A N 1
ATOM 2259 C CA . PRO A 1 280 ? 23.334 -11.048 -27.463 1.00 82.88 280 PRO A CA 1
ATOM 2260 C C . PRO A 1 280 ? 23.193 -12.503 -26.998 1.00 82.88 280 PRO A C 1
ATOM 2262 O O . PRO A 1 280 ? 23.683 -12.863 -25.930 1.00 82.88 280 PRO A O 1
ATOM 2265 N N . ARG A 1 281 ? 22.551 -13.365 -27.802 1.00 70.50 281 ARG A N 1
ATOM 2266 C CA . ARG A 1 281 ? 22.277 -14.787 -27.472 1.00 70.50 281 ARG A CA 1
ATOM 2267 C C . ARG A 1 281 ? 23.526 -15.634 -27.147 1.00 70.50 281 ARG A C 1
ATOM 2269 O O . ARG A 1 281 ? 23.386 -16.812 -26.837 1.00 70.50 281 ARG A O 1
ATOM 2276 N N . ARG A 1 282 ? 24.731 -15.067 -27.249 1.00 51.06 282 ARG A N 1
ATOM 2277 C CA . ARG A 1 282 ? 26.011 -15.673 -26.876 1.00 51.06 282 ARG A CA 1
ATOM 2278 C C . ARG A 1 282 ? 26.792 -14.682 -26.009 1.00 51.06 282 ARG A C 1
ATOM 2280 O O . ARG A 1 282 ? 27.362 -13.732 -26.539 1.00 51.06 282 ARG A O 1
ATOM 2287 N N . LEU A 1 283 ? 26.790 -14.923 -24.702 1.00 47.25 283 LEU A N 1
ATOM 2288 C CA . LEU A 1 283 ? 27.779 -14.431 -23.741 1.00 47.25 283 LEU A CA 1
ATOM 2289 C C . LEU A 1 283 ? 28.443 -15.641 -23.092 1.00 47.25 283 LEU A C 1
ATOM 2291 O O . LEU A 1 283 ? 27.713 -16.634 -22.868 1.00 47.25 283 LEU A O 1
#

Secondary structure (DSSP, 8-state):
---GGG-TT--HHHHHHHHHHTTSS--HHHHHHHHHHHHHH-GGGSSHHHHTTS-HHHHHHHHHHHHSS--GGG-HHHHHHHHHHHHHHHHTT-HHHHHTT--SHHHHHHHHS----TTS-HHHH--TT--HHHHHHHHHHHHHHTSS---------SHHHHHHHHHTTSS---SEEE-HHHHHHHHHHHHHHHHHH-TT--HHHHHHHHHHIIIIIITT----TT--TTSHHHHHHHHTTGGG-TTGGG--EEEEHHHHS-SSTTPPP-EEEEEPP---S--

Radius of gyration: 20.33 Å; chains: 1; bounding box: 55×41×50 Å

pLDDT: mean 89.89, std 8.48, range [47.25, 98.5]

Foldseek 3Di:
DDQLVVVVVDDLLLLLLLLLLVLDPDDNVLSVVLSVVLCVVCVLLSQLVSLLPDALVVVLVSSCVSVVHDPVVSSSSVLSNLQSVLCCQQPVRHPLSQCVPDAAQVSLCQQAAAPVDPVDGSRRRHGPPDDLLSSLSSVLVCCSSVVDPQHQGFASDDPLLLQQCDQLVVPDDDFDKAAVPVSSVSSRVSRNVVCVVVVPDRNNVVNVVSNCLSPFAQVLADADQPDDPVPPSNVVSCVRHLVPRPSNVSGQKGWDPCQQVPPDPPRHGITGIDTGHDPDPPD

Sequence (283 aa):
MVDPKDLSDWTANDWFFVTHLLRGKVRSHMATARAIELRKKYPELFDPYRAAKLSASEIDRRLEYVFVTVPEHQRYGEAWRRNSETLIAGWDGDILNVYEGVTTEAEVRARVINKERYDLLPRDRGFYAFKEKMCALLSINLMRAGFIPRISMSFPVDFHHLRVLISTGMIGLSEGSYSPKPILAVGDAIGRSYLDQFLDMDPVLFSELLFVLSREACRLAVNDPDADWSDPSVLRRYRQSCALCPLENRCDQTVLSKDYYPDKKGAPRVVTVVPRPKPPRRL